Protein AF-A0A968N2P1-F1 (afdb_monomer)

Solvent-accessible surface area (backbone atoms only — not comparable to full-atom values): 11799 Å² total; per-residue (Å²): 129,67,55,77,42,52,31,88,77,40,45,54,65,58,44,30,76,64,61,56,45,38,78,57,84,57,77,70,77,62,39,66,74,77,48,86,60,55,84,77,50,74,67,56,50,54,52,49,49,51,34,46,52,51,51,53,57,40,71,75,55,70,82,76,50,66,72,50,41,46,62,55,43,53,50,51,51,43,54,75,61,44,51,85,38,86,88,38,43,75,42,65,59,47,72,48,74,39,72,40,92,87,68,57,33,38,33,40,35,75,40,62,36,35,39,41,41,104,63,42,39,38,42,41,43,71,59,95,46,100,78,65,53,74,59,45,58,48,24,33,51,50,53,57,58,71,51,46,91,64,63,91,40,56,32,39,33,36,43,41,48,86,57,36,35,34,40,36,40,38,36,48,60,96,82,41,39,32,32,44,68,58,72,80,33,33,49,84,46,96,59,63,23,56,55,62,51,49,20,33,49,26,48,75,67,68,46,90,125

Structure (mmCIF, N/CA/C/O backbone):
data_AF-A0A968N2P1-F1
#
_entry.id   AF-A0A968N2P1-F1
#
loop_
_atom_site.group_PDB
_atom_site.id
_atom_site.type_symbol
_atom_site.label_atom_id
_atom_site.label_alt_id
_atom_site.label_comp_id
_atom_site.label_asym_id
_atom_site.label_entity_id
_atom_site.label_seq_id
_atom_site.pdbx_PDB_ins_code
_atom_site.Cartn_x
_atom_site.Cartn_y
_atom_site.Cartn_z
_atom_site.occupancy
_atom_site.B_iso_or_equiv
_atom_site.auth_seq_id
_atom_site.auth_comp_id
_atom_site.auth_asym_id
_atom_site.auth_atom_id
_atom_site.pdbx_PDB_model_num
ATOM 1 N N . MET A 1 1 ? -3.627 10.901 33.194 1.00 45.88 1 MET A N 1
ATOM 2 C CA . MET A 1 1 ? -3.005 11.109 31.873 1.00 45.88 1 MET A CA 1
ATOM 3 C C . MET A 1 1 ? -3.482 9.964 31.002 1.00 45.88 1 MET A C 1
ATOM 5 O O . MET A 1 1 ? -3.344 8.837 31.473 1.00 45.88 1 MET A O 1
ATOM 9 N N . PRO A 1 2 ? -4.108 10.219 29.845 1.00 56.28 2 PRO A N 1
ATOM 10 C CA . PRO A 1 2 ? -4.394 9.154 28.887 1.00 56.28 2 PRO A CA 1
ATOM 11 C C . PRO A 1 2 ? -3.081 8.443 28.525 1.00 56.28 2 PRO A C 1
ATOM 13 O O . PRO A 1 2 ? -2.037 9.093 28.445 1.00 56.28 2 PRO A O 1
ATOM 16 N N . ALA A 1 3 ? -3.095 7.115 28.409 1.00 66.44 3 ALA A N 1
ATOM 17 C CA . ALA A 1 3 ? -1.899 6.362 28.036 1.00 66.44 3 ALA A CA 1
ATOM 18 C C . ALA A 1 3 ? -1.747 6.382 26.508 1.00 66.44 3 ALA A C 1
ATOM 20 O O . ALA A 1 3 ? -2.692 6.042 25.795 1.00 66.44 3 ALA A O 1
ATOM 21 N N . THR A 1 4 ? -0.572 6.785 26.018 1.00 70.56 4 THR A N 1
ATOM 22 C CA . THR A 1 4 ? -0.260 6.804 24.582 1.00 70.56 4 THR A CA 1
ATOM 23 C C . THR A 1 4 ? 0.397 5.490 24.168 1.00 70.56 4 THR A C 1
ATOM 25 O O . THR A 1 4 ? 1.403 5.083 24.754 1.00 70.56 4 THR A O 1
ATOM 28 N N . LEU A 1 5 ? -0.154 4.833 23.149 1.00 73.44 5 LEU A N 1
ATOM 29 C CA . LEU A 1 5 ? 0.396 3.624 22.537 1.00 73.44 5 LEU A CA 1
ATOM 30 C C . LEU A 1 5 ? 0.980 3.961 21.164 1.00 73.44 5 LEU A C 1
ATOM 32 O O . LEU A 1 5 ? 0.339 4.620 20.354 1.00 73.44 5 LEU A O 1
ATOM 36 N N . ALA A 1 6 ? 2.187 3.482 20.874 1.00 71.75 6 ALA A N 1
ATOM 37 C CA . ALA A 1 6 ? 2.751 3.620 19.535 1.00 71.75 6 ALA A CA 1
ATOM 38 C C . ALA A 1 6 ? 2.050 2.656 18.562 1.00 71.75 6 ALA A C 1
ATOM 40 O O . ALA A 1 6 ? 1.911 1.473 18.871 1.00 71.75 6 ALA A O 1
ATOM 41 N N . ALA A 1 7 ? 1.693 3.115 17.361 1.00 68.31 7 ALA A N 1
ATOM 42 C CA . ALA A 1 7 ? 1.089 2.294 16.308 1.00 68.31 7 ALA A CA 1
ATOM 43 C C . ALA A 1 7 ? 1.976 1.107 15.892 1.00 68.31 7 ALA A C 1
ATOM 45 O O . ALA A 1 7 ? 1.474 0.094 15.424 1.00 68.31 7 ALA A O 1
ATOM 46 N N . SER A 1 8 ? 3.295 1.206 16.095 1.00 67.69 8 SER A N 1
ATOM 47 C CA . SER A 1 8 ? 4.239 0.100 15.887 1.00 67.69 8 SER A CA 1
ATOM 48 C C . SER A 1 8 ? 4.094 -1.042 16.898 1.00 67.69 8 SER A C 1
ATOM 50 O O . SER A 1 8 ? 4.645 -2.112 16.677 1.00 67.69 8 SER A O 1
ATOM 52 N N . ASN A 1 9 ? 3.399 -0.810 18.015 1.00 75.81 9 ASN A N 1
ATOM 53 C CA . ASN A 1 9 ? 3.194 -1.784 19.088 1.00 75.81 9 ASN A CA 1
ATOM 54 C C . ASN A 1 9 ? 1.756 -2.325 19.107 1.00 75.81 9 ASN A C 1
ATOM 56 O O . ASN A 1 9 ? 1.392 -3.057 20.025 1.00 75.81 9 ASN A O 1
ATOM 60 N N . ILE A 1 10 ? 0.943 -1.943 18.120 1.00 80.31 10 ILE A N 1
ATOM 61 C CA . ILE A 1 10 ? -0.431 -2.406 17.957 1.00 80.31 10 ILE A CA 1
ATOM 62 C C . ILE A 1 10 ? -0.440 -3.683 17.150 1.00 80.31 10 ILE A C 1
ATOM 64 O O . ILE A 1 10 ? 0.208 -3.784 16.108 1.00 80.31 10 ILE A O 1
ATOM 68 N N . ASN A 1 11 ? -1.237 -4.641 17.603 1.00 87.25 11 ASN A N 1
ATOM 69 C CA . ASN A 1 11 ? -1.541 -5.828 16.828 1.00 87.25 11 ASN A CA 1
ATOM 70 C C . ASN A 1 11 ? -2.978 -5.771 16.282 1.00 87.25 11 ASN A C 1
ATOM 72 O O . ASN A 1 11 ? -3.801 -4.928 16.639 1.00 87.25 11 ASN A O 1
ATOM 76 N N . LEU A 1 12 ? -3.302 -6.713 15.400 1.00 88.81 12 LEU A N 1
ATOM 77 C CA . LEU A 1 12 ? -4.621 -6.774 14.779 1.00 88.81 12 LEU A CA 1
ATOM 78 C C . LEU A 1 12 ? -5.752 -7.025 15.795 1.00 88.81 12 LEU A C 1
ATOM 80 O O . LEU A 1 12 ? -6.868 -6.556 15.580 1.00 88.81 12 LEU A O 1
ATOM 84 N N . ARG A 1 13 ? -5.483 -7.750 16.892 1.00 90.06 13 ARG A N 1
ATOM 85 C CA . ARG A 1 13 ? -6.472 -8.001 17.950 1.00 90.06 13 ARG A CA 1
ATOM 86 C C . ARG A 1 13 ? -6.861 -6.697 18.646 1.00 90.06 13 ARG A C 1
ATOM 88 O O . ARG A 1 13 ? -8.052 -6.480 18.833 1.00 90.06 13 ARG A O 1
ATOM 95 N N . ASP A 1 14 ? -5.903 -5.814 18.925 1.00 89.50 14 ASP A N 1
ATOM 96 C CA . ASP A 1 14 ? -6.182 -4.497 19.508 1.00 89.50 14 ASP A CA 1
ATOM 97 C C . ASP A 1 14 ? -7.133 -3.684 18.617 1.00 89.50 14 ASP A C 1
ATOM 99 O O . ASP A 1 14 ? -8.069 -3.063 19.113 1.00 89.50 14 ASP A O 1
ATOM 103 N N . LEU A 1 15 ? -6.940 -3.722 17.293 1.00 90.94 15 LEU A N 1
ATOM 104 C CA . LEU A 1 15 ? -7.809 -3.010 16.351 1.00 90.94 15 LEU A CA 1
ATOM 105 C C . LEU A 1 15 ? -9.227 -3.586 16.283 1.00 90.94 15 LEU A C 1
ATOM 107 O O . LEU A 1 15 ? -10.196 -2.836 16.157 1.00 90.94 15 LEU A O 1
ATOM 111 N N . ILE A 1 16 ? -9.356 -4.912 16.365 1.00 92.38 16 ILE A N 1
ATOM 112 C CA . ILE A 1 16 ? -10.656 -5.592 16.412 1.00 92.38 16 ILE A CA 1
ATOM 113 C C . ILE A 1 16 ? -11.405 -5.188 17.682 1.00 92.38 16 ILE A C 1
ATOM 115 O O . ILE A 1 16 ? -12.551 -4.753 17.600 1.00 92.38 16 ILE A O 1
ATOM 119 N N . ASP A 1 17 ? -10.750 -5.304 18.835 1.00 90.31 17 ASP A N 1
ATOM 120 C CA . ASP A 1 17 ? -11.400 -5.124 20.131 1.00 90.31 17 ASP A CA 1
ATOM 121 C C . ASP A 1 17 ? -11.745 -3.647 20.399 1.00 90.31 17 ASP A C 1
ATOM 123 O O . ASP A 1 17 ? -12.797 -3.362 20.965 1.00 90.31 17 ASP A O 1
ATOM 127 N N . ARG A 1 18 ? -10.900 -2.701 19.955 1.00 88.50 18 ARG A N 1
ATOM 128 C CA . ARG A 1 18 ? -11.056 -1.260 20.247 1.00 88.50 18 ARG A CA 1
ATOM 129 C C . ARG A 1 18 ? -11.841 -0.479 19.196 1.00 88.50 18 ARG A C 1
ATOM 131 O O . ARG A 1 18 ? -12.453 0.528 19.532 1.00 88.50 18 ARG A O 1
ATOM 138 N N . PHE A 1 19 ? -11.795 -0.901 17.931 1.00 89.06 19 PHE A N 1
ATOM 139 C CA . PHE A 1 19 ? -12.406 -0.165 16.812 1.00 89.06 19 PHE A CA 1
ATOM 140 C C . PHE A 1 19 ? -13.464 -0.976 16.061 1.00 89.06 19 PHE A C 1
ATOM 142 O O . PHE A 1 19 ? -13.984 -0.512 15.045 1.00 89.06 19 PHE A O 1
ATOM 149 N N . GLY A 1 20 ? -13.774 -2.192 16.524 1.00 92.56 20 GLY A N 1
ATOM 150 C CA . GLY A 1 20 ? -14.735 -3.071 15.862 1.00 92.56 20 GLY A CA 1
ATOM 151 C C . GLY A 1 20 ? -14.299 -3.464 14.451 1.00 92.56 20 GLY A C 1
ATOM 152 O O . GLY A 1 20 ? -15.147 -3.693 13.593 1.00 92.56 20 GLY A O 1
ATOM 153 N N . LEU A 1 21 ? -12.989 -3.493 14.184 1.00 95.88 21 LEU A N 1
ATOM 154 C CA . LEU A 1 21 ? -12.443 -3.810 12.869 1.00 95.88 21 LEU A CA 1
ATOM 155 C C . LEU A 1 21 ? -12.846 -5.228 12.438 1.00 95.88 21 LEU A C 1
ATOM 157 O O . LEU A 1 21 ? -12.578 -6.206 13.135 1.00 95.88 21 LEU A O 1
ATOM 161 N N . VAL A 1 22 ? -13.417 -5.357 11.241 1.00 96.81 22 VAL A N 1
ATOM 162 C CA . VAL A 1 22 ? -13.861 -6.642 10.689 1.00 96.81 22 VAL A CA 1
ATOM 163 C C . VAL A 1 22 ? -13.046 -7.009 9.454 1.00 96.81 22 VAL A C 1
ATOM 165 O O . VAL A 1 22 ? -12.914 -6.232 8.511 1.00 96.81 22 VAL A O 1
ATOM 168 N N . ARG A 1 23 ? -12.525 -8.238 9.402 1.00 96.38 23 ARG A N 1
ATOM 169 C CA . ARG A 1 23 ? -11.956 -8.777 8.160 1.00 96.38 23 ARG A CA 1
ATOM 170 C C . ARG A 1 23 ? -13.081 -9.231 7.235 1.00 96.38 23 ARG A C 1
ATOM 172 O O . ARG A 1 23 ? -13.796 -10.179 7.561 1.00 96.38 23 ARG A O 1
ATOM 179 N N . SER A 1 24 ? -13.185 -8.619 6.063 1.00 96.50 24 SER A N 1
ATOM 180 C CA . SER A 1 24 ? -14.082 -9.089 5.012 1.00 96.50 24 SER A CA 1
ATOM 181 C C . SER A 1 24 ? -13.584 -10.411 4.419 1.00 96.50 24 SER A C 1
ATOM 183 O O . SER A 1 24 ? -12.385 -10.609 4.203 1.00 96.50 24 SER A O 1
ATOM 185 N N . ARG A 1 25 ? -14.527 -11.322 4.164 1.00 92.00 25 ARG A N 1
ATOM 186 C CA . ARG A 1 25 ? -14.325 -12.574 3.414 1.00 92.00 25 ARG A CA 1
ATOM 187 C C . ARG A 1 25 ? -15.103 -12.595 2.094 1.00 92.00 25 ARG A C 1
ATOM 189 O O . ARG A 1 25 ? -15.131 -13.629 1.442 1.00 92.00 25 ARG A O 1
ATOM 196 N N . ASP A 1 26 ? -15.776 -11.499 1.739 1.00 94.19 26 ASP A N 1
ATOM 197 C CA . ASP A 1 26 ? -16.407 -11.367 0.424 1.00 94.19 26 ASP A CA 1
ATOM 198 C C . ASP A 1 26 ? -15.320 -10.994 -0.586 1.00 94.19 26 ASP A C 1
ATOM 200 O O . ASP A 1 26 ? -14.746 -9.906 -0.505 1.00 94.19 26 ASP A O 1
ATOM 204 N N . ASP A 1 27 ? -15.053 -11.877 -1.546 1.00 88.50 27 ASP A N 1
ATOM 205 C CA . ASP A 1 27 ? -14.046 -11.663 -2.592 1.00 88.50 27 ASP A CA 1
ATOM 206 C C . ASP A 1 27 ? -14.349 -10.433 -3.462 1.00 88.50 27 ASP A C 1
ATOM 208 O O . ASP A 1 27 ? -13.452 -9.870 -4.090 1.00 88.50 27 ASP A O 1
ATOM 212 N N . ARG A 1 28 ? -15.603 -9.961 -3.459 1.00 92.88 28 ARG A N 1
ATOM 213 C CA . ARG A 1 28 ? -16.035 -8.751 -4.172 1.00 92.88 28 ARG A CA 1
ATOM 214 C C . ARG A 1 28 ? -15.811 -7.474 -3.372 1.00 92.88 28 ARG A C 1
ATOM 216 O O . ARG A 1 28 ? -15.921 -6.388 -3.936 1.00 92.88 28 ARG A O 1
ATOM 223 N N . PHE A 1 29 ? -15.497 -7.567 -2.078 1.00 95.62 29 PHE A N 1
ATOM 224 C CA . PHE A 1 29 ? -15.271 -6.387 -1.239 1.00 95.62 29 PHE A CA 1
ATOM 225 C C . PHE A 1 29 ? -14.113 -5.538 -1.767 1.00 95.62 29 PHE A C 1
ATOM 227 O O . PHE A 1 29 ? -14.185 -4.311 -1.729 1.00 95.62 29 PHE A O 1
ATOM 234 N N . PHE A 1 30 ? -13.071 -6.186 -2.289 1.00 95.38 30 PHE A N 1
ATOM 235 C CA . PHE A 1 30 ? -11.900 -5.534 -2.864 1.00 95.38 30 PHE A CA 1
ATOM 236 C C . PHE A 1 30 ? -11.715 -5.955 -4.328 1.00 95.38 30 PHE A C 1
ATOM 238 O O . PHE A 1 30 ? -10.691 -6.506 -4.708 1.00 95.38 30 PHE A O 1
ATOM 245 N N . PHE A 1 31 ? -12.739 -5.735 -5.151 1.00 94.31 31 PHE A N 1
ATOM 246 C CA . PHE A 1 31 ? -12.729 -6.112 -6.568 1.00 94.31 31 PHE A CA 1
ATOM 247 C C . PHE A 1 31 ? -11.795 -5.236 -7.428 1.00 94.31 31 PHE A C 1
ATOM 249 O O . PHE A 1 31 ? -11.422 -5.632 -8.535 1.00 94.31 31 PHE A O 1
ATOM 256 N N . GLU A 1 32 ? -11.410 -4.050 -6.936 1.00 94.12 32 GLU A N 1
ATOM 257 C CA . GLU A 1 32 ? -10.645 -3.051 -7.689 1.00 94.12 32 GLU A CA 1
ATOM 258 C C . GLU A 1 32 ? -9.257 -3.537 -8.115 1.00 94.12 32 GLU A C 1
ATOM 260 O O . GLU A 1 32 ? -8.755 -3.093 -9.144 1.00 94.12 32 GLU A O 1
ATOM 265 N N . TRP A 1 33 ? -8.636 -4.449 -7.359 1.00 94.44 33 TRP A N 1
ATOM 266 C CA . TRP A 1 33 ? -7.340 -5.021 -7.739 1.00 94.44 33 TRP A CA 1
ATOM 267 C C . TRP A 1 33 ? -7.457 -6.211 -8.701 1.00 94.44 33 TRP A C 1
ATOM 269 O O . TRP A 1 33 ? -6.449 -6.639 -9.252 1.00 94.44 33 TRP A O 1
ATOM 279 N N . GLN A 1 34 ? -8.665 -6.747 -8.908 1.00 92.81 34 GLN A N 1
ATOM 280 C CA . GLN A 1 34 ? -8.895 -7.966 -9.692 1.00 92.81 34 GLN A CA 1
ATOM 281 C C . GLN A 1 34 ? -9.359 -7.683 -11.125 1.00 92.81 34 GLN A C 1
ATOM 283 O O . GLN A 1 34 ? -9.200 -8.527 -12.004 1.00 92.81 34 GLN A O 1
ATOM 288 N N . THR A 1 35 ? -9.980 -6.526 -11.369 1.00 90.62 35 THR A N 1
ATOM 289 C CA . THR A 1 35 ? -10.729 -6.252 -12.607 1.00 90.62 35 THR A CA 1
ATOM 290 C C . THR A 1 35 ? -10.385 -4.893 -13.205 1.00 90.62 35 THR A C 1
ATOM 292 O O . THR A 1 35 ? -9.991 -3.970 -12.493 1.00 90.62 35 THR A O 1
ATOM 295 N N . ASP A 1 36 ? -10.531 -4.777 -14.531 1.00 90.75 36 ASP A N 1
ATOM 296 C CA . ASP A 1 36 ? -10.293 -3.551 -15.310 1.00 90.75 36 ASP A CA 1
ATOM 297 C C . ASP A 1 36 ? -8.944 -2.873 -15.021 1.00 90.75 36 ASP A C 1
ATOM 299 O O . ASP A 1 36 ? -8.828 -1.643 -14.972 1.00 90.75 36 ASP A O 1
ATOM 303 N N . LEU A 1 37 ? -7.912 -3.688 -14.804 1.00 94.56 37 LEU A N 1
ATOM 304 C CA . LEU A 1 37 ? -6.563 -3.198 -14.587 1.00 94.56 37 LEU A CA 1
ATOM 305 C C . LEU A 1 37 ? -6.031 -2.558 -15.882 1.00 94.56 37 LEU A C 1
ATOM 307 O O . LEU A 1 37 ? -6.035 -3.211 -16.931 1.00 94.56 37 LEU A O 1
ATOM 311 N N . PRO A 1 38 ? -5.562 -1.297 -15.842 1.00 93.88 38 PRO A N 1
ATOM 312 C CA . PRO A 1 38 ? -5.070 -0.611 -17.028 1.00 93.88 38 PRO A CA 1
ATOM 313 C C . PRO A 1 38 ? -3.851 -1.334 -17.600 1.00 93.88 38 PRO A C 1
ATOM 315 O O . PRO A 1 38 ? -3.019 -1.865 -16.864 1.00 93.88 38 PRO A O 1
ATOM 318 N N . LEU A 1 39 ? -3.719 -1.339 -18.925 1.00 94.56 39 LEU A N 1
ATOM 319 C CA . LEU A 1 39 ? -2.533 -1.893 -19.571 1.00 94.56 39 LEU A CA 1
ATOM 320 C C . LEU A 1 39 ? -1.309 -1.022 -19.276 1.00 94.56 39 LEU A C 1
ATOM 322 O O . LEU A 1 39 ? -1.389 0.208 -19.223 1.00 94.56 39 LEU A O 1
ATOM 326 N N . LEU A 1 40 ? -0.163 -1.678 -19.112 1.00 95.94 40 LEU A N 1
ATOM 327 C CA . LEU A 1 40 ? 1.119 -0.996 -19.006 1.00 95.94 40 LEU A CA 1
ATOM 328 C C . LEU A 1 40 ? 1.677 -0.718 -20.397 1.00 95.94 40 LEU A C 1
ATOM 330 O O . LEU A 1 40 ? 1.727 -1.606 -21.251 1.00 95.94 40 LEU A O 1
ATOM 334 N N . THR A 1 41 ? 2.152 0.501 -20.604 1.00 96.62 41 THR A N 1
ATOM 335 C CA . THR A 1 41 ? 2.912 0.876 -21.795 1.00 96.62 41 THR A CA 1
ATOM 336 C C . THR A 1 41 ? 4.251 0.136 -21.837 1.00 96.62 41 THR A C 1
ATOM 338 O O . THR A 1 41 ? 4.782 -0.289 -20.810 1.00 96.62 41 THR A O 1
ATOM 341 N N . ALA A 1 42 ? 4.848 0.028 -23.027 1.00 97.31 42 ALA A N 1
ATOM 342 C CA . ALA A 1 42 ? 6.178 -0.567 -23.178 1.00 97.31 42 ALA A CA 1
ATOM 343 C C . ALA A 1 42 ? 7.248 0.172 -22.349 1.00 97.31 42 ALA A C 1
ATOM 345 O O . ALA A 1 42 ? 8.146 -0.460 -21.801 1.00 97.31 42 ALA A O 1
ATOM 346 N N . SER A 1 43 ? 7.122 1.499 -22.215 1.00 96.81 43 SER A N 1
ATOM 347 C CA . SER A 1 43 ? 8.023 2.306 -21.384 1.00 96.81 43 SER A CA 1
ATOM 348 C C . SER A 1 43 ? 7.881 1.966 -19.902 1.00 96.81 43 SER A C 1
ATOM 350 O O . SER A 1 43 ? 8.889 1.758 -19.233 1.00 96.81 43 SER A O 1
ATOM 352 N N . GLU A 1 44 ? 6.650 1.876 -19.388 1.00 96.62 44 GLU A N 1
ATOM 353 C CA . GLU A 1 44 ? 6.407 1.495 -17.990 1.00 96.62 44 GLU A CA 1
ATOM 354 C C . GLU A 1 44 ? 6.968 0.097 -17.708 1.00 96.62 44 GLU A C 1
ATOM 356 O O . GLU A 1 44 ? 7.712 -0.074 -16.747 1.00 96.62 44 GLU A O 1
ATOM 361 N N . GLN A 1 45 ? 6.696 -0.882 -18.578 1.00 97.81 45 GLN A N 1
ATOM 362 C CA . GLN A 1 45 ? 7.229 -2.244 -18.443 1.00 97.81 45 GLN A CA 1
ATOM 363 C C . GLN A 1 45 ? 8.763 -2.251 -18.400 1.00 97.81 45 GLN A C 1
ATOM 365 O O . GLN A 1 45 ? 9.348 -2.808 -17.474 1.00 97.81 45 GLN A O 1
ATOM 370 N N . GLN A 1 46 ? 9.419 -1.538 -19.322 1.00 97.81 46 GLN A N 1
ATOM 371 C CA . GLN A 1 46 ? 10.879 -1.429 -19.354 1.00 97.81 46 GLN A CA 1
ATOM 372 C C . GLN A 1 46 ? 11.451 -0.799 -18.073 1.00 97.81 46 GLN A C 1
ATOM 374 O O . GLN A 1 46 ? 12.500 -1.222 -17.579 1.00 97.81 46 GLN A O 1
ATOM 379 N N . GLN A 1 47 ? 10.786 0.220 -17.522 1.00 97.50 47 GLN A N 1
ATOM 380 C CA . GLN A 1 47 ? 11.206 0.847 -16.269 1.00 97.50 47 GLN A CA 1
ATOM 381 C C . GLN A 1 47 ? 11.036 -0.105 -15.077 1.00 97.50 47 GLN A C 1
ATOM 383 O O . GLN A 1 47 ? 11.939 -0.199 -14.245 1.00 97.50 47 GLN A O 1
ATOM 388 N N . LEU A 1 48 ? 9.925 -0.845 -15.014 1.00 96.94 48 LEU A N 1
ATOM 389 C CA . LEU A 1 48 ? 9.676 -1.845 -13.973 1.00 96.94 48 LEU A CA 1
ATOM 390 C C . LEU A 1 48 ? 10.652 -3.026 -14.046 1.00 96.94 48 LEU A C 1
ATOM 392 O O . LEU A 1 48 ? 11.086 -3.528 -13.009 1.00 96.94 48 LEU A O 1
ATOM 396 N N . ASP A 1 49 ? 11.038 -3.456 -15.245 1.00 97.25 49 ASP A N 1
ATOM 397 C CA . ASP A 1 49 ? 12.062 -4.490 -15.421 1.00 97.25 49 ASP A CA 1
ATOM 398 C C . ASP A 1 49 ? 13.418 -4.005 -14.924 1.00 97.25 49 ASP A C 1
ATOM 400 O O . ASP A 1 49 ? 14.109 -4.719 -14.204 1.00 97.25 49 ASP A O 1
ATOM 404 N N . ARG A 1 50 ? 13.769 -2.746 -15.198 1.00 96.06 50 ARG A N 1
ATOM 405 C CA . ARG A 1 50 ? 15.002 -2.155 -14.672 1.00 96.06 50 ARG A CA 1
ATOM 406 C C . ARG A 1 50 ? 15.014 -2.075 -13.143 1.00 96.06 50 ARG A C 1
ATOM 408 O O . ARG A 1 50 ? 16.068 -2.285 -12.547 1.00 96.06 50 ARG A O 1
ATOM 415 N N . ILE A 1 51 ? 13.873 -1.790 -12.508 1.00 94.31 51 ILE A N 1
ATOM 416 C CA . ILE A 1 51 ? 13.749 -1.838 -11.041 1.00 94.31 51 ILE A CA 1
ATOM 417 C C . ILE A 1 51 ? 13.993 -3.265 -10.536 1.00 94.31 51 ILE A C 1
ATOM 419 O O . ILE A 1 51 ? 14.738 -3.453 -9.575 1.00 94.31 51 ILE A O 1
ATOM 423 N N . ARG A 1 52 ? 13.414 -4.273 -11.198 1.00 93.56 52 ARG A N 1
ATOM 424 C CA . ARG A 1 52 ? 13.600 -5.688 -10.845 1.00 93.56 52 ARG A CA 1
ATOM 425 C C . ARG A 1 52 ? 15.055 -6.141 -10.978 1.00 93.56 52 ARG A C 1
ATOM 427 O O . ARG A 1 52 ? 15.573 -6.754 -10.050 1.00 93.56 52 ARG A O 1
ATOM 434 N N . GLU A 1 53 ? 15.730 -5.791 -12.067 1.00 93.38 53 GLU A N 1
ATOM 435 C CA . GLU A 1 53 ? 17.162 -6.077 -12.236 1.00 93.38 53 GLU A CA 1
ATOM 436 C C . GLU A 1 53 ? 18.011 -5.363 -11.176 1.00 93.38 53 GLU A C 1
ATOM 438 O O . GLU A 1 53 ? 18.922 -5.952 -10.594 1.00 93.38 53 GLU A O 1
ATOM 443 N N . GLY A 1 54 ? 17.672 -4.110 -10.854 1.00 89.81 54 GLY A N 1
ATOM 444 C CA . GLY A 1 54 ? 18.296 -3.375 -9.755 1.00 89.81 54 GLY A CA 1
ATOM 445 C C . GLY A 1 54 ? 18.130 -4.092 -8.414 1.00 89.81 54 GLY A C 1
ATOM 446 O O . GLY A 1 54 ? 19.100 -4.235 -7.673 1.00 89.81 54 GLY A O 1
ATOM 447 N N . TYR A 1 55 ? 16.931 -4.602 -8.127 1.00 87.75 55 TYR A N 1
ATOM 448 C CA . TYR A 1 55 ? 16.673 -5.415 -6.942 1.00 87.75 55 TYR A CA 1
ATOM 449 C C . TYR A 1 55 ? 17.542 -6.682 -6.904 1.00 87.75 55 TYR A C 1
ATOM 451 O O . TYR A 1 55 ? 18.158 -6.947 -5.869 1.00 87.75 55 TYR A O 1
ATOM 459 N N . PHE A 1 56 ? 17.641 -7.433 -8.009 1.00 88.56 56 PHE A N 1
ATOM 460 C CA . PHE A 1 56 ? 18.477 -8.638 -8.070 1.00 88.56 56 PHE A CA 1
ATOM 461 C C . PHE A 1 56 ? 19.956 -8.328 -7.820 1.00 88.56 56 PHE A C 1
ATOM 463 O O . PHE A 1 56 ? 20.580 -8.947 -6.960 1.00 88.56 56 PHE A O 1
ATOM 470 N N . ASN A 1 57 ? 20.483 -7.284 -8.460 1.00 88.56 57 ASN A N 1
ATOM 471 C CA . ASN A 1 57 ? 21.855 -6.842 -8.231 1.00 88.56 57 ASN A CA 1
ATOM 472 C C . ASN A 1 57 ? 22.118 -6.475 -6.757 1.00 88.56 57 ASN A C 1
ATOM 474 O O . ASN A 1 57 ? 23.203 -6.728 -6.234 1.00 88.56 57 ASN A O 1
ATOM 478 N N . LEU A 1 58 ? 21.142 -5.874 -6.074 1.00 82.06 58 LEU A N 1
ATOM 479 C CA . LEU A 1 58 ? 21.292 -5.486 -4.673 1.00 82.06 58 LEU A CA 1
ATOM 480 C C . LEU A 1 58 ? 21.241 -6.683 -3.712 1.00 82.06 58 LEU A C 1
ATOM 482 O O . LEU A 1 58 ? 22.006 -6.703 -2.749 1.00 82.06 58 LEU A O 1
ATOM 486 N N . ILE A 1 59 ? 20.383 -7.687 -3.950 1.00 81.06 59 ILE A N 1
ATOM 487 C CA . ILE A 1 59 ? 20.351 -8.888 -3.087 1.00 81.06 59 ILE A CA 1
ATOM 488 C C . ILE A 1 59 ? 21.599 -9.757 -3.256 1.00 81.06 59 ILE A C 1
ATOM 490 O O . ILE A 1 59 ? 21.997 -10.431 -2.308 1.00 81.06 59 ILE A O 1
ATOM 494 N N . GLU A 1 60 ? 22.222 -9.734 -4.434 1.00 82.69 60 GLU A N 1
ATOM 495 C CA . GLU A 1 60 ? 23.448 -10.483 -4.725 1.00 82.69 60 GLU A CA 1
ATOM 496 C C . GLU A 1 60 ? 24.699 -9.838 -4.102 1.00 82.69 60 GLU A C 1
ATOM 498 O O . GLU A 1 60 ? 25.710 -10.515 -3.921 1.00 82.69 60 GLU A O 1
ATOM 503 N N . ASN A 1 61 ? 24.625 -8.557 -3.710 1.00 77.56 61 ASN A N 1
ATOM 504 C CA . ASN A 1 61 ? 25.735 -7.781 -3.147 1.00 77.56 61 ASN A CA 1
ATOM 505 C C . ASN A 1 61 ? 25.373 -7.160 -1.772 1.00 77.56 61 ASN A C 1
ATOM 507 O O . ASN A 1 61 ? 25.181 -5.946 -1.671 1.00 77.56 61 ASN A O 1
ATOM 511 N N . PRO A 1 62 ? 25.259 -7.965 -0.696 1.00 67.00 62 PRO A N 1
ATOM 512 C CA . PRO A 1 62 ? 24.849 -7.500 0.633 1.00 67.00 62 PRO A CA 1
ATOM 513 C C . PRO A 1 62 ? 25.873 -6.559 1.307 1.00 67.00 62 PRO A C 1
ATOM 515 O O . PRO A 1 62 ? 27.072 -6.665 1.037 1.00 67.00 62 PRO A O 1
ATOM 518 N N . PRO A 1 63 ? 25.438 -5.688 2.250 1.00 59.84 63 PRO A N 1
ATOM 519 C CA . PRO A 1 63 ? 24.136 -5.696 2.925 1.00 59.84 63 PRO A CA 1
ATOM 520 C C . PRO A 1 63 ? 23.083 -4.780 2.278 1.00 59.84 63 PRO A C 1
ATOM 522 O O . PRO A 1 63 ? 23.286 -3.580 2.109 1.00 59.84 63 PRO A O 1
ATOM 525 N N . LEU A 1 64 ? 21.904 -5.344 2.006 1.00 62.75 64 LEU A N 1
ATOM 526 C CA . LEU A 1 64 ? 20.702 -4.576 1.694 1.00 62.75 64 LEU A CA 1
ATOM 527 C C . LEU A 1 64 ? 20.182 -3.899 2.959 1.00 62.75 64 LEU A C 1
ATOM 529 O O . LEU A 1 64 ? 19.615 -4.549 3.837 1.00 62.75 64 LEU A O 1
ATOM 533 N N . LEU A 1 65 ? 20.378 -2.588 3.044 1.00 64.69 65 LEU A N 1
ATOM 534 C CA . LEU A 1 65 ? 19.697 -1.765 4.033 1.00 64.69 65 LEU A CA 1
ATOM 535 C C . LEU A 1 65 ? 18.261 -1.513 3.567 1.00 64.69 65 LEU A C 1
ATOM 537 O O . LEU A 1 65 ? 18.015 -1.327 2.379 1.00 64.69 65 LEU A O 1
ATOM 541 N N . GLU A 1 66 ? 17.326 -1.460 4.507 1.00 64.62 66 GLU A N 1
ATOM 542 C CA . GLU A 1 66 ? 15.932 -1.062 4.273 1.00 64.62 66 GLU A CA 1
ATOM 543 C C . GLU A 1 66 ? 15.842 0.232 3.452 1.00 64.62 66 GLU A C 1
ATOM 545 O O . GLU A 1 66 ? 15.223 0.265 2.398 1.00 64.62 66 GLU A O 1
ATOM 550 N N . SER A 1 67 ? 16.614 1.257 3.825 1.00 67.25 67 SER A N 1
ATOM 551 C CA . SER A 1 67 ? 16.677 2.527 3.091 1.00 67.25 67 SER A CA 1
ATOM 552 C C . SER A 1 67 ? 16.985 2.375 1.594 1.00 67.25 67 SER A C 1
ATOM 554 O O . SER A 1 67 ? 16.589 3.222 0.792 1.00 67.25 67 SER A O 1
ATOM 556 N N . VAL A 1 68 ? 17.661 1.296 1.190 1.00 73.94 68 VAL A N 1
ATOM 557 C CA . VAL A 1 68 ? 17.943 0.988 -0.214 1.00 73.94 68 VAL A CA 1
ATOM 558 C C . VAL A 1 68 ? 16.712 0.416 -0.919 1.00 73.94 68 VAL A C 1
ATOM 560 O O . VAL A 1 68 ? 16.489 0.763 -2.074 1.00 73.94 68 VAL A O 1
ATOM 563 N N . VAL A 1 69 ? 15.876 -0.386 -0.256 1.00 72.38 69 VAL A N 1
ATOM 564 C CA . VAL A 1 69 ? 14.595 -0.873 -0.807 1.00 72.38 69 VAL A CA 1
ATOM 565 C C . VAL A 1 69 ? 13.674 0.310 -1.108 1.00 72.38 69 VAL A C 1
ATOM 567 O O . VAL A 1 69 ? 13.181 0.440 -2.235 1.00 72.38 69 VAL A O 1
ATOM 570 N N . LYS A 1 70 ? 13.528 1.240 -0.158 1.00 78.00 70 LYS A N 1
ATOM 571 C CA . LYS A 1 70 ? 12.805 2.503 -0.361 1.00 78.00 70 LYS A CA 1
ATOM 572 C C . LYS A 1 70 ? 13.262 3.272 -1.594 1.00 78.00 70 LYS A C 1
ATOM 574 O O . LYS A 1 70 ? 12.440 3.715 -2.400 1.00 78.00 70 LYS A O 1
ATOM 579 N N . LEU A 1 71 ? 14.574 3.468 -1.724 1.00 81.69 71 LEU A N 1
ATOM 580 C CA . LEU A 1 71 ? 15.168 4.301 -2.770 1.00 81.69 71 LEU A CA 1
ATOM 581 C C . LEU A 1 71 ? 15.206 3.609 -4.132 1.00 81.69 71 LEU A C 1
ATOM 583 O O . LEU A 1 71 ? 15.028 4.271 -5.149 1.00 81.69 71 LEU A O 1
ATOM 587 N N . ALA A 1 72 ? 15.446 2.300 -4.166 1.00 84.19 72 ALA A N 1
ATOM 588 C CA . ALA A 1 72 ? 15.643 1.557 -5.406 1.00 84.19 72 ALA A CA 1
ATOM 589 C C . ALA A 1 72 ? 14.348 0.962 -5.968 1.00 84.19 72 ALA A C 1
ATOM 591 O O . ALA A 1 72 ? 14.302 0.655 -7.157 1.00 84.19 72 ALA A O 1
ATOM 592 N N . ILE A 1 73 ? 13.309 0.798 -5.142 1.00 86.12 73 ILE A N 1
ATOM 593 C CA . ILE A 1 73 ? 12.090 0.078 -5.526 1.00 86.12 73 ILE A CA 1
ATOM 594 C C . ILE A 1 73 ? 10.849 0.935 -5.319 1.00 86.12 73 ILE A C 1
ATOM 596 O O . ILE A 1 73 ? 10.180 1.283 -6.291 1.00 86.12 73 ILE A O 1
ATOM 600 N N . VAL A 1 74 ? 10.549 1.303 -4.070 1.00 85.25 74 VAL A N 1
ATOM 601 C CA . VAL A 1 74 ? 9.290 1.983 -3.732 1.00 85.25 74 VAL A CA 1
ATOM 602 C C . VAL A 1 74 ? 9.231 3.370 -4.371 1.00 85.25 74 VAL A C 1
ATOM 604 O O . VAL A 1 74 ? 8.275 3.676 -5.076 1.00 85.25 74 VAL A O 1
ATOM 607 N N . SER A 1 75 ? 10.261 4.200 -4.189 1.00 85.88 75 SER A N 1
ATOM 608 C CA . SER A 1 75 ? 10.270 5.565 -4.739 1.00 85.88 75 SER A CA 1
ATOM 609 C C . SER A 1 75 ? 10.219 5.574 -6.277 1.00 85.88 75 SER A C 1
ATOM 611 O O . SER A 1 75 ? 9.399 6.308 -6.831 1.00 85.88 75 SER A O 1
ATOM 613 N N . PRO A 1 76 ? 11.000 4.741 -7.000 1.00 91.00 76 PRO A N 1
ATOM 614 C CA . PRO A 1 76 ? 10.879 4.624 -8.452 1.00 91.00 76 PRO A CA 1
ATOM 615 C C . PRO A 1 76 ? 9.511 4.121 -8.916 1.00 91.00 76 PRO A C 1
ATOM 617 O O . PRO A 1 76 ? 8.970 4.663 -9.876 1.00 91.00 76 PRO A O 1
ATOM 620 N N . LEU A 1 77 ? 8.919 3.138 -8.2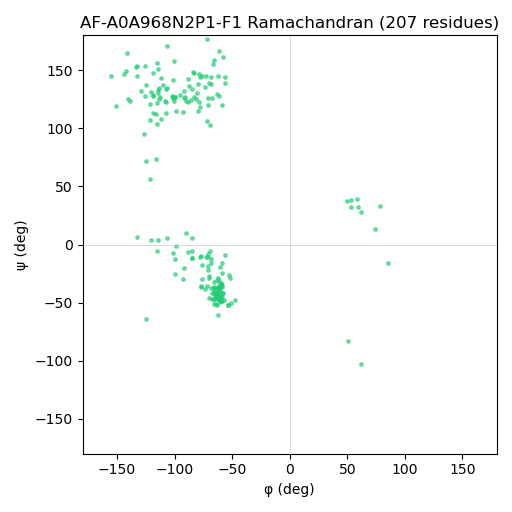29 1.00 90.31 77 LEU A N 1
ATOM 621 C CA . LEU A 1 77 ? 7.566 2.660 -8.525 1.00 90.31 77 LEU A CA 1
ATOM 622 C C . LEU A 1 77 ? 6.540 3.795 -8.412 1.00 90.31 77 LEU A C 1
ATOM 624 O O . LEU A 1 77 ? 5.751 4.005 -9.332 1.00 90.31 77 LEU A O 1
ATOM 628 N N . LEU A 1 78 ? 6.582 4.557 -7.316 1.00 86.88 78 LEU A N 1
ATOM 629 C CA . LEU A 1 78 ? 5.721 5.722 -7.110 1.00 86.88 78 LEU A CA 1
ATOM 630 C C . LEU A 1 78 ? 5.954 6.795 -8.189 1.00 86.88 78 LEU A C 1
ATOM 632 O O . LEU A 1 78 ? 5.006 7.409 -8.680 1.00 86.88 78 LEU A O 1
ATOM 636 N N . PHE A 1 79 ? 7.204 6.990 -8.613 1.00 89.69 79 PHE A N 1
ATOM 637 C CA . PHE A 1 79 ? 7.536 7.926 -9.684 1.00 89.69 79 PHE A CA 1
ATOM 638 C C . PHE A 1 79 ? 6.905 7.516 -11.016 1.00 89.69 79 PHE A C 1
ATOM 640 O O . PHE A 1 79 ? 6.269 8.340 -11.669 1.00 89.69 79 PHE A O 1
ATOM 647 N N . ILE A 1 80 ? 7.018 6.238 -11.386 1.00 92.50 80 ILE A N 1
ATOM 648 C CA . ILE A 1 80 ? 6.393 5.687 -12.598 1.00 92.50 80 ILE A CA 1
ATOM 649 C C . ILE A 1 80 ? 4.866 5.787 -12.510 1.00 92.50 80 ILE A C 1
ATOM 651 O O . ILE A 1 80 ? 4.214 6.118 -13.496 1.00 92.50 80 ILE A O 1
ATOM 655 N N . ALA A 1 81 ? 4.294 5.576 -11.323 1.00 88.44 81 ALA A N 1
ATOM 656 C CA . ALA A 1 81 ? 2.862 5.712 -11.081 1.00 88.44 81 ALA A CA 1
ATOM 657 C C . ALA A 1 81 ? 2.349 7.166 -11.135 1.00 88.44 81 ALA A C 1
ATOM 659 O O . ALA A 1 81 ? 1.142 7.386 -11.053 1.00 88.44 81 ALA A O 1
ATOM 660 N N . GLY A 1 82 ? 3.234 8.161 -11.269 1.00 87.75 82 GLY A N 1
ATOM 661 C CA . GLY A 1 82 ? 2.864 9.567 -11.429 1.00 87.75 82 GLY A CA 1
ATOM 662 C C . GLY A 1 82 ? 2.364 10.249 -10.153 1.00 87.75 82 GLY A C 1
ATOM 663 O O . GLY A 1 82 ? 1.845 11.358 -10.231 1.00 87.75 82 GLY A O 1
ATOM 664 N N . VAL A 1 83 ? 2.540 9.644 -8.972 1.00 82.81 83 VAL A N 1
ATOM 665 C CA . VAL A 1 83 ? 1.958 10.162 -7.711 1.00 82.81 83 VAL A CA 1
ATOM 666 C C . VAL A 1 83 ? 2.640 11.418 -7.173 1.00 82.81 83 VAL A C 1
ATOM 668 O O . VAL A 1 83 ? 2.150 12.044 -6.241 1.00 82.81 83 VAL A O 1
ATOM 671 N N . TYR A 1 84 ? 3.786 11.786 -7.744 1.00 84.25 84 TYR A N 1
ATOM 672 C CA . TYR A 1 84 ? 4.475 13.046 -7.455 1.00 84.25 84 TYR A CA 1
ATOM 673 C C . TYR A 1 84 ? 3.932 14.214 -8.293 1.00 84.25 84 TYR A C 1
ATOM 675 O O . TYR A 1 84 ? 4.374 15.349 -8.120 1.00 84.25 84 TYR A O 1
ATOM 683 N N . LEU A 1 85 ? 3.021 13.945 -9.232 1.00 85.69 85 LEU A N 1
ATOM 684 C CA . LEU A 1 85 ? 2.434 14.938 -10.124 1.00 85.69 85 LEU A CA 1
ATOM 685 C C . LEU A 1 85 ? 1.037 15.340 -9.639 1.00 85.69 85 LEU A C 1
ATOM 687 O O . LEU A 1 85 ? 0.363 14.595 -8.930 1.00 85.69 85 LEU A O 1
ATOM 691 N N . ALA A 1 86 ? 0.576 16.520 -10.059 1.00 81.25 86 ALA A N 1
ATOM 692 C CA . ALA A 1 86 ? -0.796 16.946 -9.800 1.00 81.25 86 ALA A CA 1
ATOM 693 C C . ALA A 1 86 ? -1.810 15.910 -10.339 1.00 81.25 86 ALA A C 1
ATOM 695 O O . ALA A 1 86 ? -1.575 15.336 -11.406 1.00 81.25 86 ALA A O 1
ATOM 696 N N . PRO A 1 87 ? -2.949 15.687 -9.651 1.00 84.94 87 PRO A N 1
ATOM 697 C CA . PRO A 1 87 ? -3.438 16.397 -8.461 1.00 84.94 87 PRO A CA 1
ATOM 698 C C . PRO A 1 87 ? -2.990 15.792 -7.113 1.00 84.94 87 PRO A C 1
ATOM 700 O O . PRO A 1 87 ? -3.514 16.187 -6.074 1.00 84.94 87 PRO A O 1
ATOM 703 N N . PHE A 1 88 ? -2.058 14.837 -7.102 1.00 83.44 88 PHE A N 1
ATOM 704 C CA . PHE A 1 88 ? -1.639 14.159 -5.874 1.00 83.44 88 PHE A CA 1
ATOM 705 C C . PHE A 1 88 ? -0.790 15.063 -4.979 1.00 83.44 88 PHE A C 1
ATOM 707 O O . PHE A 1 88 ? 0.023 15.862 -5.449 1.00 83.44 88 PHE A O 1
ATOM 714 N N . GLN A 1 89 ? -0.960 14.900 -3.668 1.00 81.31 89 GLN A N 1
ATOM 715 C CA . GLN A 1 89 ? -0.110 15.514 -2.655 1.00 81.31 89 GLN A CA 1
ATOM 716 C C . GLN A 1 89 ? 0.570 14.428 -1.832 1.00 81.31 89 GLN A C 1
ATOM 718 O O . GLN A 1 89 ? -0.086 13.535 -1.297 1.00 81.31 89 GLN A O 1
ATOM 723 N N . ILE A 1 90 ? 1.890 14.530 -1.697 1.00 78.06 90 ILE A N 1
ATOM 724 C CA . ILE A 1 90 ? 2.674 13.610 -0.876 1.00 78.06 90 ILE A CA 1
ATOM 725 C C . ILE A 1 90 ? 2.957 14.259 0.466 1.00 78.06 90 ILE A C 1
ATOM 727 O O . ILE A 1 90 ? 3.507 15.360 0.533 1.00 78.06 90 ILE A O 1
ATOM 731 N N . ARG A 1 91 ? 2.620 13.546 1.537 1.00 76.44 91 ARG A N 1
ATOM 732 C CA . ARG A 1 91 ? 3.006 13.884 2.902 1.00 76.44 91 ARG A CA 1
ATOM 733 C C . ARG A 1 91 ? 3.924 12.790 3.420 1.00 76.44 91 ARG A C 1
ATOM 735 O O . ARG A 1 91 ? 3.493 11.680 3.719 1.00 76.44 91 ARG A O 1
ATOM 742 N N . ALA A 1 92 ? 5.215 13.095 3.462 1.00 69.12 92 ALA A N 1
ATOM 743 C CA . ALA A 1 92 ? 6.190 12.220 4.091 1.00 69.12 92 ALA A CA 1
ATOM 744 C C . ALA A 1 92 ? 6.094 12.359 5.614 1.00 69.12 92 ALA A C 1
ATOM 746 O O . ALA A 1 92 ? 5.866 13.460 6.116 1.00 69.12 92 ALA A O 1
ATOM 747 N N . GLU A 1 93 ? 6.308 11.256 6.331 1.00 67.06 93 GLU A N 1
ATOM 748 C CA . GLU A 1 93 ? 6.502 11.260 7.787 1.00 67.06 93 GLU A CA 1
ATOM 749 C C . GLU A 1 93 ? 5.329 11.838 8.598 1.00 67.06 93 GLU A C 1
ATOM 751 O O . GLU A 1 93 ? 5.533 12.434 9.656 1.00 67.06 93 GLU A O 1
ATOM 756 N N . GLN A 1 94 ? 4.095 11.666 8.119 1.00 66.50 94 GLN A N 1
ATOM 757 C CA . GLN A 1 94 ? 2.921 12.188 8.809 1.00 66.50 94 GLN A CA 1
ATOM 758 C C . GLN A 1 94 ? 2.643 11.397 10.093 1.00 66.50 94 GLN A C 1
ATOM 760 O O . GLN A 1 94 ? 2.497 10.172 10.065 1.00 66.50 94 GLN A O 1
ATOM 765 N N . SER A 1 95 ? 2.542 12.120 11.208 1.00 68.19 95 SER A N 1
ATOM 766 C CA . SER A 1 95 ? 2.017 11.573 12.455 1.00 68.19 95 SER A CA 1
ATOM 767 C C . SER A 1 95 ? 0.490 11.550 12.420 1.00 68.19 95 SER A C 1
ATOM 769 O O . SER A 1 95 ? -0.130 12.517 11.970 1.00 68.19 95 SER A O 1
ATOM 771 N N . ILE A 1 96 ? -0.107 10.463 12.903 1.00 71.56 96 ILE A N 1
ATOM 772 C CA . ILE A 1 96 ? -1.549 10.374 13.166 1.00 71.56 96 ILE A CA 1
ATOM 773 C C . ILE A 1 96 ? -1.789 10.105 14.644 1.00 71.56 96 ILE A C 1
ATOM 775 O O . ILE A 1 96 ? -0.998 9.409 15.281 1.00 71.56 96 ILE A O 1
ATOM 779 N N . GLU A 1 97 ? -2.896 10.642 15.146 1.00 70.81 97 GLU A N 1
ATOM 780 C CA . GLU A 1 97 ? -3.453 10.347 16.461 1.00 70.81 97 GLU A CA 1
ATOM 781 C C . GLU A 1 97 ? -4.809 9.672 16.258 1.00 70.81 97 GLU A C 1
ATOM 783 O O . GLU A 1 97 ? -5.702 10.234 15.622 1.00 70.81 97 GLU A O 1
ATOM 788 N N . LEU A 1 98 ? -4.962 8.460 16.783 1.00 74.75 98 LEU A N 1
ATOM 789 C CA . LEU A 1 98 ? -6.211 7.711 16.762 1.00 74.75 98 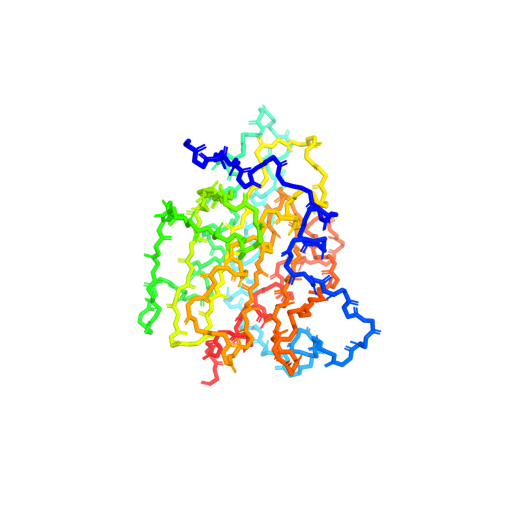LEU A CA 1
ATOM 790 C C . LEU A 1 98 ? -6.688 7.515 18.204 1.00 74.75 98 LEU A C 1
ATOM 792 O O . LEU A 1 98 ? -6.058 6.805 18.986 1.00 74.75 98 LEU A O 1
ATOM 796 N N . ALA A 1 99 ? -7.796 8.159 18.564 1.00 70.88 99 ALA A N 1
ATOM 797 C CA . ALA A 1 99 ? -8.412 8.007 19.877 1.00 70.88 99 ALA A CA 1
ATOM 798 C C . ALA A 1 99 ? -9.449 6.875 19.843 1.00 70.88 99 ALA A C 1
ATOM 800 O O . ALA A 1 99 ? -10.346 6.883 19.001 1.00 70.88 99 ALA A O 1
ATOM 801 N N . ALA A 1 100 ? -9.337 5.911 20.759 1.00 64.56 100 ALA A N 1
ATOM 802 C CA . ALA A 1 100 ? -10.410 4.949 21.006 1.00 64.56 100 ALA A CA 1
ATOM 803 C C . ALA A 1 100 ? -11.464 5.597 21.920 1.00 64.56 100 ALA A C 1
ATOM 805 O O . ALA A 1 100 ? -11.105 6.152 22.961 1.00 64.56 100 ALA A O 1
ATOM 806 N N . GLU A 1 101 ? -12.744 5.526 21.541 1.00 57.28 101 GLU A N 1
ATOM 807 C CA . GLU A 1 101 ? -13.835 6.226 22.242 1.00 57.28 101 GLU A CA 1
ATOM 808 C C . GLU A 1 101 ? -13.981 5.802 23.716 1.00 57.28 101 GLU A C 1
ATOM 810 O O . GLU A 1 101 ? -14.284 6.645 24.558 1.00 57.28 101 GLU A O 1
ATOM 815 N N . ASP A 1 102 ? -13.693 4.538 24.048 1.00 54.38 102 ASP A N 1
ATOM 816 C CA . ASP A 1 102 ? -14.020 3.962 25.364 1.00 54.38 102 ASP A CA 1
ATOM 817 C C . ASP A 1 102 ? -12.858 3.891 26.375 1.00 54.38 102 ASP A C 1
ATOM 819 O O . ASP A 1 102 ? -13.092 3.674 27.563 1.00 54.38 102 ASP A O 1
ATOM 823 N N . GLU A 1 103 ? -11.597 4.091 25.967 1.00 57.78 103 GLU A N 1
ATOM 824 C CA . GLU A 1 103 ? -10.451 3.774 26.847 1.00 57.78 103 GLU A CA 1
ATOM 825 C C . GLU A 1 103 ? -9.599 4.969 27.288 1.00 57.78 103 GLU A C 1
ATOM 827 O O . GLU A 1 103 ? -8.680 4.795 28.093 1.00 57.78 103 GLU A O 1
ATOM 832 N N . GLY A 1 104 ? -9.858 6.183 26.786 1.00 59.47 104 GLY A N 1
ATOM 833 C CA . GLY A 1 104 ? -8.986 7.332 27.062 1.00 59.47 104 GLY A CA 1
ATOM 834 C C . GLY A 1 104 ? -7.519 7.038 26.714 1.00 59.47 104 GLY A C 1
ATOM 835 O O . GLY A 1 104 ? -6.614 7.496 27.406 1.00 59.47 104 GLY A O 1
ATOM 836 N N . GLN A 1 105 ? -7.285 6.209 25.695 1.00 63.62 105 GLN A N 1
ATOM 837 C CA . GLN A 1 105 ? -5.969 5.856 25.173 1.00 63.62 105 GLN A CA 1
ATOM 838 C C . GLN A 1 105 ? -5.855 6.401 23.753 1.00 63.62 105 GLN A C 1
ATOM 840 O O . GLN A 1 105 ? -6.768 6.223 22.941 1.00 63.62 105 GLN A O 1
ATOM 845 N N . THR A 1 106 ? -4.732 7.056 23.468 1.00 72.38 106 THR A N 1
ATOM 846 C CA . THR A 1 106 ? -4.427 7.600 22.142 1.00 72.38 106 THR A CA 1
ATOM 847 C C . THR A 1 106 ? -3.361 6.742 21.495 1.00 72.38 106 THR A C 1
ATOM 849 O O . THR A 1 106 ? -2.365 6.376 22.119 1.00 72.38 106 THR A O 1
ATOM 852 N N . ILE A 1 107 ? -3.569 6.419 20.232 1.00 75.19 107 ILE A N 1
ATOM 853 C CA . ILE A 1 107 ? -2.613 5.695 19.419 1.00 75.19 107 ILE A CA 1
ATOM 854 C C . ILE A 1 107 ? -1.887 6.697 18.533 1.00 75.19 107 ILE A C 1
ATOM 856 O O . ILE A 1 107 ? -2.523 7.401 17.755 1.00 75.19 107 ILE A O 1
ATOM 860 N N . GLU A 1 108 ? -0.562 6.727 18.623 1.00 74.69 108 GLU A N 1
ATOM 861 C CA . GLU A 1 108 ? 0.287 7.594 17.810 1.00 74.69 108 GLU A CA 1
ATOM 862 C C . GLU A 1 108 ? 1.139 6.776 16.847 1.00 74.69 108 GLU A C 1
ATOM 864 O O . GLU A 1 108 ? 1.868 5.866 17.246 1.00 74.69 108 GLU A O 1
ATOM 869 N N . GLY A 1 109 ? 1.088 7.110 15.563 1.00 65.69 109 GLY A N 1
ATOM 870 C CA . GLY A 1 109 ? 1.881 6.444 14.536 1.00 65.69 109 GLY A CA 1
ATOM 871 C C . GLY A 1 109 ? 2.577 7.431 13.612 1.00 65.69 109 GLY A C 1
ATOM 872 O O . GLY A 1 109 ? 1.998 8.456 13.277 1.00 65.69 109 GLY A O 1
ATOM 873 N N . ARG A 1 110 ? 3.789 7.088 13.152 1.00 66.56 110 ARG A N 1
ATOM 874 C CA . ARG A 1 110 ? 4.453 7.718 11.999 1.00 66.56 110 ARG A CA 1
ATOM 875 C C . ARG A 1 110 ? 4.497 6.797 10.773 1.00 66.56 110 ARG A C 1
ATOM 877 O O . ARG A 1 110 ? 5.060 5.700 10.853 1.00 66.56 110 ARG A O 1
ATOM 884 N N . ILE A 1 111 ? 3.948 7.261 9.651 1.00 71.12 111 ILE A N 1
ATOM 885 C CA . ILE A 1 111 ? 4.031 6.577 8.354 1.00 71.12 111 ILE A CA 1
ATOM 886 C C . ILE A 1 111 ? 5.094 7.213 7.462 1.00 71.12 111 ILE A C 1
ATOM 888 O O . ILE A 1 111 ? 5.242 8.432 7.445 1.00 71.12 111 ILE A O 1
ATOM 892 N N . ASP A 1 112 ? 5.829 6.397 6.707 1.00 68.12 112 ASP A N 1
ATOM 893 C CA . ASP A 1 112 ? 6.908 6.879 5.846 1.00 68.12 112 ASP A CA 1
ATOM 894 C C . ASP A 1 112 ? 6.404 7.729 4.680 1.00 68.12 112 ASP A C 1
ATOM 896 O O . ASP A 1 112 ? 6.960 8.797 4.410 1.00 68.12 112 ASP A O 1
ATOM 900 N N . ILE A 1 113 ? 5.363 7.264 3.985 1.00 70.25 113 ILE A N 1
ATOM 901 C CA . ILE A 1 113 ? 4.776 7.963 2.841 1.00 70.25 113 ILE A CA 1
ATOM 902 C C . ILE A 1 113 ? 3.256 7.852 2.917 1.00 70.25 113 ILE A C 1
ATOM 904 O O . ILE A 1 113 ? 2.700 6.753 2.909 1.00 70.25 113 ILE A O 1
ATOM 908 N N . LEU A 1 114 ? 2.590 9.005 2.927 1.00 74.31 114 LEU A N 1
ATOM 909 C CA . LEU A 1 114 ? 1.157 9.117 2.711 1.00 74.31 114 LEU A CA 1
ATOM 910 C C . LEU A 1 114 ? 0.893 9.866 1.405 1.00 74.31 114 LEU A C 1
ATOM 912 O O . LEU A 1 114 ? 1.367 10.988 1.204 1.00 74.31 114 LEU A O 1
ATOM 916 N N . LEU A 1 115 ? 0.127 9.236 0.520 1.00 75.44 115 LEU A N 1
ATOM 917 C CA . LEU A 1 115 ? -0.361 9.834 -0.717 1.00 75.44 115 LEU A CA 1
ATOM 918 C C . LEU A 1 115 ? -1.814 10.249 -0.518 1.00 75.44 115 LEU A C 1
ATOM 920 O O . LEU A 1 115 ? -2.638 9.424 -0.121 1.00 75.44 115 LEU A O 1
ATOM 924 N N . LEU A 1 116 ? -2.114 11.514 -0.806 1.00 70.56 116 LEU A N 1
ATOM 925 C CA . LEU A 1 116 ? -3.445 12.094 -0.671 1.00 70.56 116 LEU A CA 1
ATOM 926 C C . LEU A 1 116 ? -3.959 12.571 -2.027 1.00 70.56 116 LEU A C 1
ATOM 928 O O . LEU A 1 116 ? -3.294 13.360 -2.709 1.00 70.56 116 LEU A O 1
ATOM 932 N N . ARG A 1 117 ? -5.169 12.139 -2.389 1.00 74.19 117 ARG A N 1
ATOM 933 C CA . ARG A 1 117 ? -5.952 12.717 -3.486 1.00 74.19 117 ARG A CA 1
ATOM 934 C C . ARG A 1 117 ? -7.441 12.562 -3.219 1.00 74.19 117 ARG A C 1
ATOM 936 O O . ARG A 1 117 ? -7.916 11.437 -3.232 1.00 74.19 117 ARG A O 1
ATOM 943 N N . ASP A 1 118 ? -8.169 13.673 -3.127 1.00 69.94 118 ASP A N 1
ATOM 944 C CA . ASP A 1 118 ? -9.629 13.743 -2.961 1.00 69.94 118 ASP A CA 1
ATOM 945 C C . ASP A 1 118 ? -10.153 12.869 -1.805 1.00 69.94 118 ASP A C 1
ATOM 947 O O . ASP A 1 118 ? -10.329 13.374 -0.705 1.00 69.94 118 ASP A O 1
ATOM 951 N N . ASN A 1 119 ? -10.348 11.576 -2.080 1.00 65.00 119 ASN A N 1
ATOM 952 C CA . ASN A 1 119 ? -10.927 10.527 -1.238 1.00 65.00 119 ASN A CA 1
ATOM 953 C C . ASN A 1 119 ? -10.078 9.231 -1.229 1.00 65.00 119 ASN A C 1
ATOM 955 O O . ASN A 1 119 ? -10.506 8.189 -0.744 1.00 65.00 119 ASN A O 1
ATOM 959 N N . ILE A 1 120 ? -8.897 9.261 -1.849 1.00 68.19 120 ILE A N 1
ATOM 960 C CA . ILE A 1 120 ? -7.963 8.144 -1.967 1.00 68.19 120 ILE A CA 1
ATOM 961 C C . ILE A 1 120 ? -6.741 8.486 -1.130 1.00 68.19 120 ILE A C 1
ATOM 963 O O . ILE A 1 120 ? -5.917 9.336 -1.481 1.00 68.19 120 ILE A O 1
ATOM 967 N N . TRP A 1 121 ? -6.645 7.781 -0.017 1.00 75.06 121 TRP A N 1
ATOM 968 C CA . TRP A 1 121 ? -5.484 7.762 0.847 1.00 75.06 121 TRP A CA 1
ATOM 969 C C . TRP A 1 121 ? -4.734 6.490 0.502 1.00 75.06 121 TRP A C 1
ATOM 971 O O . TRP A 1 121 ? -5.350 5.428 0.457 1.00 75.06 121 TRP A O 1
ATOM 981 N N . VAL A 1 122 ? -3.442 6.603 0.194 1.00 70.69 122 VAL A N 1
ATOM 982 C CA . VAL A 1 122 ? -2.559 5.441 0.080 1.00 70.69 122 VAL A CA 1
ATOM 983 C C . VAL A 1 122 ? -1.420 5.603 1.063 1.00 70.69 122 VAL A C 1
ATOM 985 O O . VAL A 1 122 ? -0.516 6.419 0.888 1.00 70.69 122 VAL A O 1
ATOM 988 N N . ALA A 1 123 ? -1.492 4.800 2.111 1.00 70.12 123 ALA A N 1
ATOM 989 C CA . ALA A 1 123 ? -0.423 4.600 3.067 1.00 70.12 123 ALA A CA 1
ATOM 990 C C . ALA A 1 123 ? 0.606 3.632 2.468 1.00 70.12 123 ALA A C 1
ATOM 992 O O . ALA A 1 123 ? 0.234 2.517 2.113 1.00 70.12 123 ALA A O 1
ATOM 993 N N . VAL A 1 124 ? 1.876 4.027 2.352 1.00 71.50 124 VAL A N 1
ATOM 994 C CA . VAL A 1 124 ? 2.966 3.096 2.026 1.00 71.50 124 VAL A CA 1
ATOM 995 C C . VAL A 1 124 ? 3.802 2.875 3.276 1.00 71.50 124 VAL A C 1
ATOM 997 O O . VAL A 1 124 ? 4.456 3.802 3.761 1.00 71.50 124 VAL A O 1
ATOM 1000 N N . ILE A 1 125 ? 3.760 1.650 3.799 1.00 70.19 125 ILE A N 1
ATOM 1001 C CA . ILE A 1 125 ? 4.547 1.254 4.970 1.00 70.19 125 ILE A CA 1
ATOM 1002 C C . ILE A 1 125 ? 5.676 0.342 4.532 1.00 70.19 125 ILE A C 1
ATOM 1004 O O . ILE A 1 125 ? 5.437 -0.713 3.939 1.00 70.19 125 ILE A O 1
ATOM 1008 N N . GLU A 1 126 ? 6.890 0.773 4.857 1.00 67.62 126 GLU A N 1
ATOM 1009 C CA . GLU A 1 126 ? 8.089 -0.035 4.756 1.00 67.62 126 GLU A CA 1
ATOM 1010 C C . GLU A 1 126 ? 8.336 -0.748 6.083 1.00 67.62 126 GLU A C 1
ATOM 1012 O O . GLU A 1 126 ? 8.231 -0.173 7.168 1.00 67.62 126 GLU A O 1
ATOM 1017 N N . SER A 1 127 ? 8.605 -2.044 6.000 1.00 59.62 127 SER A N 1
ATOM 1018 C CA . SER A 1 127 ? 8.891 -2.843 7.180 1.00 59.62 127 SER A CA 1
ATOM 1019 C C . SER A 1 127 ? 10.352 -2.680 7.610 1.00 59.62 127 SER A C 1
ATOM 1021 O O . SER A 1 127 ? 11.268 -2.949 6.829 1.00 59.62 127 SER A O 1
ATOM 1023 N N . LYS A 1 128 ? 10.558 -2.305 8.882 1.00 57.78 128 LYS A N 1
ATOM 1024 C CA . LYS A 1 128 ? 11.860 -1.871 9.414 1.00 57.78 128 LYS A CA 1
ATOM 1025 C C . LYS A 1 128 ? 12.923 -2.952 9.579 1.00 57.78 128 LYS A C 1
ATOM 1027 O O . LYS A 1 128 ? 14.080 -2.662 9.878 1.00 57.78 128 LYS A O 1
ATOM 1032 N N . GLN A 1 129 ? 12.552 -4.224 9.443 1.00 51.06 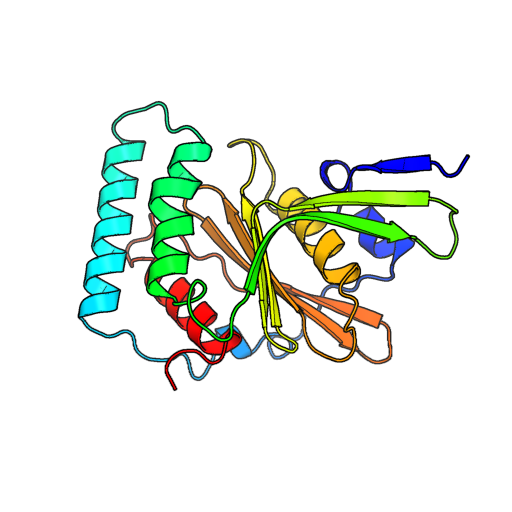129 GLN A N 1
ATOM 1033 C CA . GLN A 1 129 ? 13.443 -5.369 9.639 1.00 51.06 129 GLN A CA 1
ATOM 1034 C C . GLN A 1 129 ? 12.930 -6.579 8.852 1.00 51.06 129 GLN A C 1
ATOM 1036 O O . GLN A 1 129 ? 11.735 -6.856 8.825 1.00 51.06 129 GLN A O 1
ATOM 1041 N N . PHE A 1 130 ? 13.852 -7.388 8.323 1.00 44.47 130 PHE A N 1
ATOM 1042 C CA . PHE A 1 130 ? 13.565 -8.695 7.708 1.00 44.47 130 PHE A CA 1
ATOM 1043 C C . PHE A 1 130 ? 12.810 -9.683 8.631 1.00 44.47 130 PHE A C 1
ATOM 1045 O O . PHE A 1 130 ? 12.400 -10.744 8.169 1.00 44.47 130 PHE A O 1
ATOM 1052 N N . ALA A 1 131 ? 12.654 -9.355 9.921 1.00 41.66 131 ALA A N 1
ATOM 1053 C CA . ALA A 1 131 ? 11.990 -10.158 10.945 1.00 41.66 131 ALA A CA 1
ATOM 1054 C C . ALA A 1 131 ? 10.550 -9.717 11.282 1.00 41.66 131 ALA A C 1
ATOM 1056 O O . ALA A 1 131 ? 9.887 -10.416 12.044 1.00 41.66 131 ALA A O 1
ATOM 1057 N N . PHE A 1 132 ? 10.060 -8.590 10.753 1.00 55.34 132 PHE A N 1
ATOM 1058 C CA . PHE A 1 132 ? 8.671 -8.169 10.974 1.00 55.34 132 PHE A CA 1
ATOM 1059 C C . PHE A 1 132 ? 7.703 -9.109 10.263 1.00 55.34 132 PHE A C 1
ATOM 1061 O O . PHE A 1 132 ? 7.907 -9.493 9.106 1.00 55.34 132 PHE A O 1
ATOM 1068 N N . SER A 1 133 ? 6.617 -9.439 10.950 1.00 65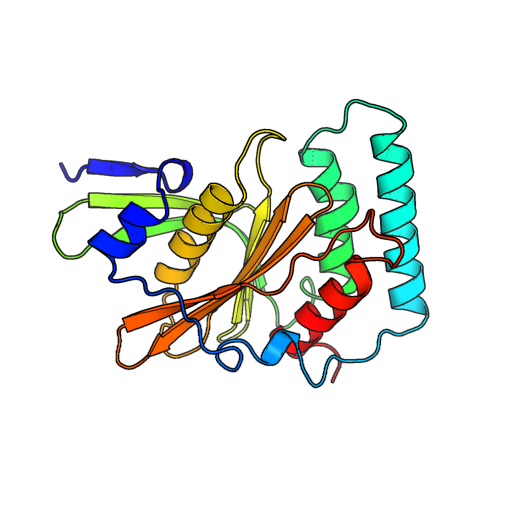.94 133 SER A N 1
ATOM 1069 C CA . SER A 1 133 ? 5.547 -10.239 10.367 1.00 65.94 133 SER A CA 1
ATOM 1070 C C . SER A 1 133 ? 4.648 -9.376 9.473 1.00 65.94 133 SER A C 1
ATOM 1072 O O . SER A 1 133 ? 4.388 -8.206 9.756 1.00 65.94 133 SER A O 1
ATOM 1074 N N . THR A 1 134 ? 4.115 -9.961 8.398 1.00 68.88 134 THR A N 1
ATOM 1075 C CA . THR A 1 134 ? 3.101 -9.325 7.535 1.00 68.88 134 THR A CA 1
ATOM 1076 C C . THR A 1 134 ? 1.904 -8.797 8.338 1.00 68.88 134 THR A C 1
ATOM 1078 O O . THR A 1 134 ? 1.279 -7.814 7.945 1.00 68.88 134 THR A O 1
ATOM 1081 N N . ASP A 1 135 ? 1.594 -9.424 9.475 1.00 79.31 135 ASP A N 1
ATOM 1082 C CA . ASP A 1 135 ? 0.472 -9.053 10.335 1.00 79.31 135 ASP A CA 1
ATOM 1083 C C . ASP A 1 135 ? 0.747 -7.792 11.176 1.00 79.31 135 ASP A C 1
ATOM 1085 O O . ASP A 1 135 ? -0.181 -7.024 11.428 1.00 79.31 135 ASP A O 1
ATOM 1089 N N . GLU A 1 136 ? 2.001 -7.515 11.550 1.00 79.38 136 GLU A N 1
ATOM 1090 C CA . GLU A 1 136 ? 2.387 -6.256 12.210 1.00 79.38 136 GLU A CA 1
ATOM 1091 C C . GLU A 1 136 ? 2.301 -5.079 11.237 1.00 79.38 136 GLU A C 1
ATOM 1093 O O . GLU A 1 136 ? 1.693 -4.058 11.554 1.00 79.38 136 GLU A O 1
ATOM 1098 N N . ALA A 1 137 ? 2.825 -5.240 10.016 1.00 80.69 137 ALA A N 1
ATOM 1099 C CA . ALA A 1 137 ? 2.696 -4.222 8.973 1.00 80.69 137 ALA A CA 1
ATOM 1100 C C . ALA A 1 137 ? 1.221 -3.963 8.612 1.00 80.69 137 ALA A C 1
ATOM 1102 O O . ALA A 1 137 ? 0.826 -2.823 8.357 1.00 80.69 137 ALA A O 1
ATOM 1103 N N . LEU A 1 138 ? 0.389 -5.011 8.647 1.00 87.81 138 LEU A N 1
ATOM 1104 C CA . LEU A 1 138 ? -1.057 -4.909 8.467 1.00 87.81 138 LEU A CA 1
ATOM 1105 C C . LEU A 1 138 ? -1.736 -4.139 9.609 1.00 87.81 138 LEU A C 1
ATOM 1107 O O . LEU A 1 138 ? -2.555 -3.261 9.348 1.00 87.81 138 LEU A O 1
ATOM 1111 N N . ALA A 1 139 ? -1.421 -4.446 10.866 1.00 88.50 139 ALA A N 1
ATOM 1112 C CA . ALA A 1 139 ? -1.977 -3.717 12.004 1.00 88.50 139 ALA A CA 1
ATOM 1113 C C . ALA A 1 139 ? -1.558 -2.241 11.964 1.00 88.50 139 ALA A C 1
ATOM 1115 O O . ALA A 1 139 ? -2.387 -1.339 12.111 1.00 88.50 139 ALA A O 1
ATOM 1116 N N . GLN A 1 140 ? -0.287 -1.985 11.664 1.00 84.81 140 GLN A N 1
ATOM 1117 C CA . GLN A 1 140 ? 0.232 -0.637 11.543 1.00 84.81 140 GLN A CA 1
ATOM 1118 C C . GLN A 1 140 ? -0.494 0.133 10.433 1.00 84.81 140 GLN A C 1
ATOM 1120 O O . GLN A 1 140 ? -0.987 1.225 10.703 1.00 84.81 140 GLN A O 1
ATOM 1125 N N . ILE A 1 141 ? -0.634 -0.420 9.220 1.00 87.06 141 ILE A N 1
ATOM 1126 C CA . ILE A 1 141 ? -1.311 0.289 8.122 1.00 87.06 141 ILE A CA 1
ATOM 1127 C C . ILE A 1 141 ? -2.785 0.539 8.430 1.00 87.06 141 ILE A C 1
ATOM 1129 O O . ILE A 1 141 ? -3.250 1.664 8.269 1.00 87.06 141 ILE A O 1
ATOM 1133 N N . LEU A 1 142 ? -3.497 -0.458 8.961 1.00 91.06 142 LEU A N 1
ATOM 1134 C CA . LEU A 1 142 ? -4.909 -0.326 9.322 1.00 91.06 142 LEU A CA 1
ATOM 1135 C C . LEU A 1 142 ? -5.130 0.736 10.399 1.00 91.06 142 LEU A C 1
ATOM 1137 O O . LEU A 1 142 ? -6.148 1.417 10.361 1.00 91.06 142 LEU A O 1
ATOM 1141 N N . THR A 1 143 ? 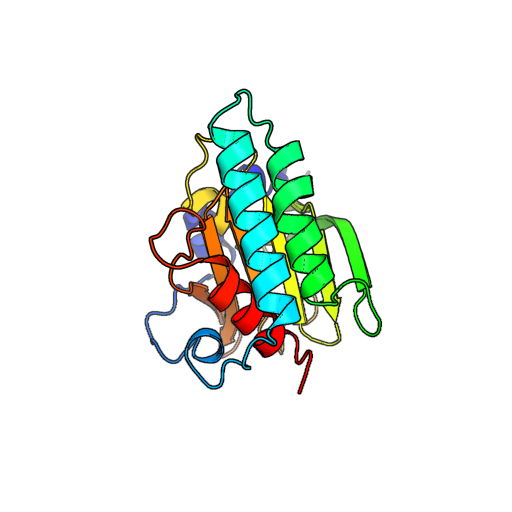-4.168 0.939 11.300 1.00 89.19 143 THR A N 1
ATOM 1142 C CA . THR A 1 143 ? -4.209 2.037 12.276 1.00 89.19 143 THR A CA 1
ATOM 1143 C C . THR A 1 143 ? -4.270 3.406 11.585 1.00 89.19 143 THR A C 1
ATOM 1145 O O . THR A 1 143 ? -5.108 4.227 11.948 1.00 89.19 143 THR A O 1
ATOM 1148 N N . TYR A 1 144 ? -3.452 3.650 10.551 1.00 85.12 144 TYR A N 1
ATOM 1149 C CA . TYR A 1 144 ? -3.535 4.903 9.775 1.00 85.12 144 TYR A CA 1
ATOM 1150 C C . TYR A 1 144 ? -4.845 5.007 9.009 1.00 85.12 144 TYR A C 1
ATOM 1152 O O . TYR A 1 144 ? -5.452 6.071 8.985 1.00 85.12 144 TYR A O 1
ATOM 1160 N N . MET A 1 145 ? -5.281 3.912 8.385 1.00 88.12 145 MET A N 1
ATOM 1161 C CA . MET A 1 145 ? -6.508 3.899 7.586 1.00 88.12 145 MET A CA 1
ATOM 1162 C C . MET A 1 145 ? -7.752 4.137 8.459 1.00 88.12 145 MET A C 1
ATOM 1164 O O . MET A 1 145 ? -8.709 4.754 8.012 1.00 88.12 145 MET A O 1
ATOM 1168 N N . LEU A 1 146 ? -7.744 3.690 9.718 1.00 89.12 146 LEU A N 1
ATOM 1169 C CA . LEU A 1 146 ? -8.809 3.975 10.687 1.00 89.12 146 LEU A CA 1
ATOM 1170 C C . LEU A 1 146 ? -8.840 5.444 11.128 1.00 89.12 146 LEU A C 1
ATOM 1172 O O . LEU A 1 146 ? -9.910 5.930 11.493 1.00 89.12 146 LEU A O 1
ATOM 1176 N N . ALA A 1 147 ? -7.693 6.128 11.080 1.00 85.19 147 ALA A N 1
ATOM 1177 C CA . ALA A 1 147 ? -7.548 7.551 11.379 1.00 85.19 147 ALA A CA 1
ATOM 1178 C C . ALA A 1 147 ? -7.846 8.464 10.175 1.00 85.19 147 ALA A C 1
ATOM 1180 O O . ALA A 1 147 ? -7.649 9.677 10.271 1.00 85.19 147 ALA A O 1
ATOM 1181 N N . ASP A 1 148 ? -8.297 7.901 9.049 1.00 80.69 148 ASP A N 1
ATOM 1182 C CA . ASP A 1 148 ? -8.708 8.671 7.877 1.00 80.69 148 ASP A CA 1
ATOM 1183 C C . ASP A 1 148 ? -9.856 9.637 8.254 1.00 80.69 148 ASP A C 1
ATOM 1185 O O . ASP A 1 148 ? -10.916 9.189 8.712 1.00 80.69 148 ASP A O 1
ATOM 1189 N N . PRO A 1 149 ? -9.673 10.962 8.090 1.00 72.38 149 PRO A N 1
ATOM 1190 C CA . PRO A 1 149 ? -10.695 11.957 8.396 1.00 72.38 149 PRO A CA 1
ATOM 1191 C C . PRO A 1 149 ? -11.879 11.948 7.413 1.00 72.38 149 PRO A C 1
ATOM 1193 O O . PRO A 1 149 ? -12.853 12.660 7.657 1.00 72.38 149 PRO A O 1
ATOM 1196 N N . GLN A 1 150 ? -11.817 11.187 6.312 1.00 74.12 150 GLN A N 1
ATOM 1197 C CA . GLN A 1 150 ? -12.872 11.067 5.298 1.00 74.12 150 GLN A CA 1
ATOM 1198 C C . GLN A 1 150 ? -13.443 9.634 5.234 1.00 74.12 150 GLN A C 1
ATOM 1200 O O . GLN A 1 150 ? -13.210 8.901 4.274 1.00 74.12 150 GLN A O 1
ATOM 1205 N N . PRO A 1 151 ? -14.248 9.222 6.231 1.00 71.94 151 PRO A N 1
ATOM 1206 C CA . PRO A 1 151 ? -14.721 7.841 6.378 1.00 71.94 151 PRO A CA 1
ATOM 1207 C C . PRO A 1 151 ? -15.717 7.363 5.306 1.00 71.94 151 PRO A C 1
ATOM 1209 O O . PRO A 1 151 ? -16.015 6.167 5.253 1.00 71.94 151 PRO A O 1
ATOM 1212 N N . ASP A 1 152 ? -16.262 8.271 4.491 1.00 80.00 152 ASP A N 1
ATOM 1213 C CA . ASP A 1 152 ? -17.349 7.985 3.542 1.00 80.00 152 ASP A CA 1
ATOM 1214 C C . ASP A 1 152 ? -16.879 7.265 2.268 1.00 80.00 152 ASP A C 1
ATOM 1216 O O . ASP A 1 152 ? -17.693 6.779 1.477 1.00 80.00 152 ASP A O 1
ATOM 1220 N N . THR A 1 153 ? -15.566 7.173 2.057 1.00 84.38 153 THR A N 1
ATOM 1221 C CA . THR A 1 153 ? -14.962 6.504 0.903 1.00 84.38 153 THR A CA 1
ATOM 1222 C C . THR A 1 153 ? -13.954 5.444 1.319 1.00 84.38 153 THR A C 1
ATOM 1224 O O . THR A 1 153 ? -13.364 5.548 2.391 1.00 84.38 153 THR A O 1
ATOM 1227 N N . PRO A 1 154 ? -13.723 4.411 0.486 1.00 89.31 154 PRO A N 1
ATOM 1228 C CA . PRO A 1 154 ? -12.706 3.424 0.790 1.00 89.31 154 PRO A CA 1
ATOM 1229 C C . PRO A 1 154 ? -11.307 4.038 0.819 1.00 89.31 154 PRO A C 1
ATOM 1231 O O . PRO A 1 154 ? -10.867 4.664 -0.145 1.00 89.31 154 PRO A O 1
ATOM 1234 N N . THR A 1 155 ? -10.585 3.757 1.892 1.00 90.19 155 THR A N 1
ATOM 1235 C CA . THR A 1 155 ? -9.161 4.038 2.024 1.00 90.19 155 THR A CA 1
ATOM 1236 C C . THR A 1 155 ? -8.369 2.855 1.478 1.00 90.19 155 THR A C 1
ATOM 1238 O O . THR A 1 155 ? -8.730 1.693 1.708 1.00 90.19 155 THR A O 1
ATOM 1241 N N . TYR A 1 156 ? -7.254 3.123 0.803 1.00 91.12 156 TYR A N 1
ATOM 1242 C CA . TYR A 1 156 ? -6.362 2.087 0.299 1.00 91.12 156 TYR A CA 1
ATOM 1243 C C . TYR A 1 156 ? -4.994 2.156 0.980 1.00 91.12 156 TYR A C 1
ATOM 1245 O O . TYR A 1 156 ? -4.563 3.154 1.545 1.00 91.12 156 TYR A O 1
ATOM 1253 N N . GLY A 1 157 ? -4.297 1.040 0.995 1.00 89.44 157 GLY A N 1
ATOM 1254 C CA . GLY A 1 157 ? -2.986 0.934 1.603 1.00 89.44 157 GLY A CA 1
ATOM 1255 C C . GLY A 1 157 ? -2.113 0.041 0.757 1.00 89.44 157 GLY A C 1
ATOM 1256 O O . GLY A 1 157 ? -2.611 -0.883 0.117 1.00 89.44 157 GLY A O 1
ATOM 1257 N N . LEU A 1 158 ? -0.816 0.309 0.763 1.00 89.12 158 LEU A N 1
ATOM 1258 C CA . LEU A 1 158 ? 0.195 -0.586 0.244 1.00 89.12 158 LEU A CA 1
ATOM 1259 C C . LEU A 1 158 ? 1.184 -0.918 1.359 1.00 89.12 158 LEU A C 1
ATOM 1261 O O . LEU A 1 158 ? 1.878 -0.055 1.894 1.00 89.12 158 LEU A O 1
ATOM 1265 N N . ILE A 1 159 ? 1.305 -2.201 1.656 1.00 87.75 159 ILE A N 1
ATOM 1266 C CA . ILE A 1 159 ? 2.403 -2.723 2.458 1.00 87.75 159 ILE A CA 1
ATOM 1267 C C . ILE A 1 159 ? 3.523 -3.101 1.491 1.00 87.75 159 ILE A C 1
ATOM 1269 O O . ILE A 1 159 ? 3.296 -3.901 0.581 1.00 87.75 159 ILE A O 1
ATOM 1273 N N . ALA A 1 160 ? 4.714 -2.535 1.688 1.00 83.31 160 ALA A N 1
ATOM 1274 C CA . ALA A 1 160 ? 5.914 -2.868 0.931 1.00 83.31 160 ALA A CA 1
ATOM 1275 C C . ALA A 1 160 ? 6.974 -3.424 1.890 1.00 83.31 160 ALA A C 1
ATOM 1277 O O . ALA A 1 160 ? 7.478 -2.731 2.767 1.00 83.31 160 ALA A O 1
ATOM 1278 N N . THR A 1 161 ? 7.308 -4.705 1.760 1.00 76.94 161 THR A N 1
ATOM 1279 C CA . THR A 1 161 ? 8.285 -5.377 2.631 1.00 76.94 161 THR A CA 1
ATOM 1280 C C . THR A 1 161 ? 9.347 -6.050 1.778 1.00 76.94 161 THR A C 1
ATOM 1282 O O . THR A 1 161 ? 9.165 -7.160 1.278 1.00 76.94 161 THR A O 1
ATOM 1285 N N . GLY A 1 162 ? 10.468 -5.356 1.570 1.00 75.31 162 GLY A N 1
ATOM 1286 C CA . GLY A 1 162 ? 11.539 -5.832 0.698 1.00 75.31 162 GLY A CA 1
ATOM 1287 C C . GLY A 1 162 ? 11.063 -6.004 -0.747 1.00 75.31 162 GLY A C 1
ATOM 1288 O O . GLY A 1 162 ? 10.931 -5.036 -1.486 1.00 75.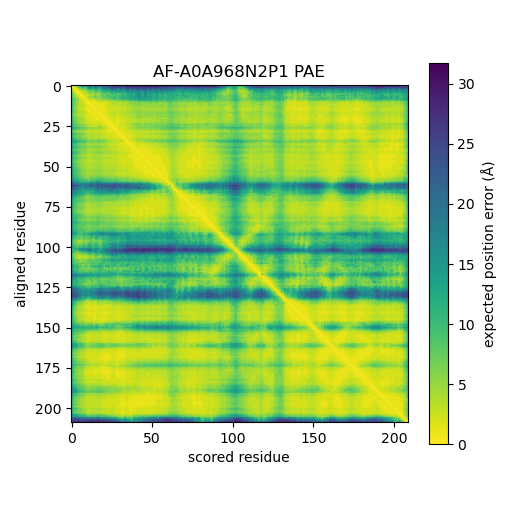31 162 GLY A O 1
ATOM 1289 N N . ALA A 1 163 ? 10.819 -7.252 -1.148 1.00 81.06 163 ALA A N 1
ATOM 1290 C CA . ALA A 1 163 ? 10.357 -7.612 -2.491 1.00 81.06 163 ALA A CA 1
ATOM 1291 C C . ALA A 1 163 ? 8.847 -7.846 -2.599 1.00 81.06 163 ALA A C 1
ATOM 1293 O O . ALA A 1 163 ? 8.378 -8.184 -3.688 1.00 81.06 163 ALA A O 1
ATOM 1294 N N . ASN A 1 164 ? 8.123 -7.736 -1.488 1.00 86.88 164 ASN A N 1
ATOM 1295 C CA . ASN A 1 164 ? 6.738 -8.159 -1.371 1.00 86.88 164 ASN A CA 1
ATOM 1296 C C . ASN A 1 164 ? 5.824 -6.939 -1.252 1.00 86.88 164 ASN A C 1
ATOM 1298 O O . ASN A 1 164 ? 6.121 -5.998 -0.513 1.00 86.88 164 ASN A O 1
ATOM 1302 N N . PHE A 1 165 ? 4.705 -6.984 -1.966 1.00 90.31 165 PHE A N 1
ATOM 1303 C CA . PHE A 1 165 ? 3.716 -5.920 -2.047 1.00 90.31 165 PHE A CA 1
ATOM 1304 C C . PHE A 1 165 ? 2.336 -6.497 -1.765 1.00 90.31 165 PHE A C 1
ATOM 1306 O O . PHE A 1 165 ? 1.952 -7.516 -2.337 1.00 90.31 165 PHE A O 1
ATOM 1313 N N . THR A 1 166 ? 1.570 -5.856 -0.893 1.00 92.88 166 THR A N 1
ATOM 1314 C CA . THR A 1 166 ? 0.185 -6.250 -0.609 1.00 92.88 166 THR A CA 1
ATOM 1315 C C . THR A 1 166 ? -0.666 -5.007 -0.457 1.00 92.88 166 THR A C 1
ATOM 1317 O O . THR A 1 166 ? -0.364 -4.141 0.366 1.00 92.88 166 THR A O 1
ATOM 1320 N N . PHE A 1 167 ? -1.740 -4.922 -1.236 1.00 94.00 167 PHE A N 1
ATOM 1321 C CA . PHE A 1 167 ? -2.711 -3.854 -1.084 1.00 94.00 167 PHE A CA 1
ATOM 1322 C C . PHE A 1 167 ? -3.706 -4.192 0.019 1.00 94.00 167 PHE A C 1
ATOM 1324 O O . PHE A 1 167 ? -4.082 -5.349 0.217 1.00 94.00 167 PHE A O 1
ATOM 1331 N N . VAL A 1 168 ? -4.170 -3.161 0.710 1.00 94.44 168 VAL A N 1
ATOM 1332 C CA . VAL A 1 168 ? -5.204 -3.234 1.738 1.00 94.44 168 VAL A CA 1
ATOM 1333 C C . VAL A 1 168 ? -6.308 -2.259 1.359 1.00 94.44 168 VAL A C 1
ATOM 1335 O O . VAL A 1 168 ? -6.027 -1.139 0.946 1.00 94.44 168 VAL A O 1
ATOM 1338 N N . LYS A 1 169 ? -7.562 -2.676 1.498 1.00 95.06 169 LYS A N 1
ATOM 1339 C CA . LYS A 1 169 ? -8.730 -1.795 1.408 1.00 95.06 169 LYS A CA 1
ATOM 1340 C C . LYS A 1 169 ? -9.377 -1.731 2.774 1.00 95.06 169 LYS A C 1
ATOM 1342 O O . LYS A 1 169 ? -9.586 -2.787 3.369 1.00 95.06 169 LYS A O 1
ATOM 1347 N N . LEU A 1 170 ? -9.728 -0.534 3.227 1.00 94.81 170 LEU A N 1
ATOM 1348 C CA . LEU A 1 170 ? -10.588 -0.305 4.381 1.00 94.81 170 LEU A CA 1
ATOM 1349 C C . LEU A 1 170 ? -11.807 0.493 3.927 1.00 94.81 170 LEU A C 1
ATOM 1351 O O . LEU A 1 170 ? -11.670 1.489 3.227 1.00 94.81 170 LEU A O 1
ATOM 1355 N N . ALA A 1 171 ? -13.001 0.055 4.305 1.00 93.62 171 ALA A N 1
ATOM 1356 C CA . ALA A 1 171 ? -14.237 0.782 4.046 1.00 93.62 171 ALA A CA 1
ATOM 1357 C C . ALA A 1 171 ? -15.194 0.601 5.221 1.00 93.62 171 ALA A C 1
ATOM 1359 O O . ALA A 1 171 ? -15.227 -0.465 5.838 1.00 93.62 171 ALA A O 1
ATOM 1360 N N . ARG A 1 172 ? -15.994 1.623 5.527 1.00 92.25 172 ARG A N 1
ATOM 1361 C CA . ARG A 1 172 ? -17.010 1.536 6.578 1.00 92.25 172 ARG A CA 1
ATOM 1362 C C . ARG A 1 172 ? -18.340 1.101 5.976 1.00 92.25 172 ARG A C 1
ATOM 1364 O O . ARG A 1 172 ? -18.936 1.821 5.183 1.00 92.25 172 ARG A O 1
ATOM 1371 N N . LEU A 1 173 ? -18.800 -0.087 6.355 1.00 90.62 173 LEU A N 1
ATOM 1372 C CA . LEU A 1 173 ? -20.121 -0.599 5.998 1.00 90.62 173 LEU A CA 1
ATOM 1373 C C . LEU A 1 173 ? -21.044 -0.347 7.184 1.00 90.62 173 LEU A C 1
ATOM 1375 O O . LEU A 1 173 ? -20.796 -0.874 8.265 1.00 90.62 173 LEU A O 1
ATOM 1379 N N . GLU A 1 174 ? -22.053 0.506 7.000 1.00 88.94 174 GLU A N 1
ATOM 1380 C CA . GLU A 1 174 ? -22.987 0.895 8.072 1.00 88.94 174 GLU A CA 1
ATOM 1381 C C . GLU A 1 174 ? -22.260 1.411 9.335 1.00 88.94 174 GLU A C 1
ATOM 1383 O O . GLU A 1 174 ? -22.633 1.117 10.465 1.00 88.94 174 GLU A O 1
ATOM 1388 N N . GLY A 1 175 ? -21.169 2.164 9.139 1.00 88.06 175 GLY A N 1
ATOM 13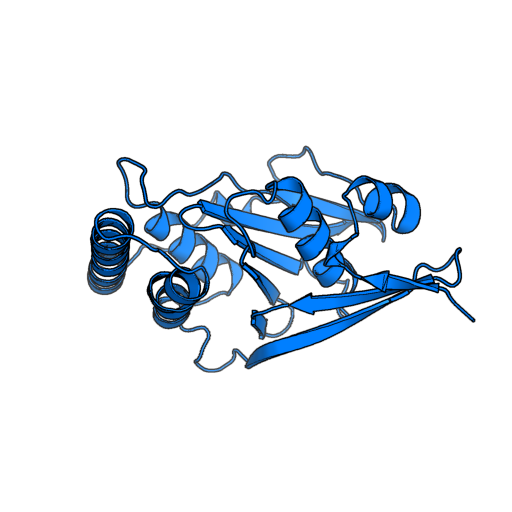89 C CA . GLY A 1 175 ? -20.331 2.709 10.217 1.00 88.06 175 GLY A CA 1
ATOM 1390 C C . GLY A 1 175 ? -19.239 1.764 10.736 1.00 88.06 175 GLY A C 1
ATOM 1391 O O . GLY A 1 175 ? -18.275 2.234 11.345 1.00 88.06 175 GLY A O 1
ATOM 1392 N N . VAL A 1 176 ? -19.313 0.464 10.431 1.00 92.56 176 VAL A N 1
ATOM 1393 C CA . VAL A 1 176 ? -18.357 -0.549 10.905 1.00 92.56 176 VAL A CA 1
ATOM 1394 C C . VAL A 1 176 ? -17.171 -0.678 9.940 1.00 92.56 176 VAL A C 1
ATOM 1396 O O . VAL A 1 176 ? -17.378 -0.986 8.758 1.00 92.56 176 VAL A O 1
ATOM 1399 N N . PRO A 1 177 ? -15.919 -0.487 10.396 1.00 95.06 177 PRO A N 1
ATOM 1400 C CA . PRO A 1 177 ? -14.748 -0.588 9.533 1.00 95.06 177 PRO A CA 1
ATOM 1401 C C . PRO A 1 177 ? -14.474 -2.041 9.128 1.00 95.06 177 PRO A C 1
ATOM 1403 O O . PRO A 1 177 ? -14.209 -2.907 9.959 1.00 95.06 177 PRO A O 1
ATOM 1406 N N . HIS A 1 178 ? -14.500 -2.297 7.823 1.00 97.12 178 HIS A N 1
ATOM 1407 C CA . HIS A 1 178 ? -14.165 -3.575 7.212 1.00 97.12 178 HIS A CA 1
ATOM 1408 C C . HIS A 1 178 ? -12.876 -3.455 6.413 1.00 97.12 178 HIS A C 1
ATOM 1410 O O . HIS A 1 178 ? -12.665 -2.444 5.743 1.00 97.12 178 HIS A O 1
ATOM 1416 N N . TYR A 1 179 ? -12.047 -4.497 6.418 1.00 96.69 179 TYR A N 1
ATOM 1417 C CA . TYR A 1 179 ? -10.848 -4.541 5.589 1.00 96.69 179 TYR A CA 1
ATOM 1418 C C . TYR A 1 179 ? -10.680 -5.849 4.817 1.00 96.69 179 TYR A C 1
ATOM 1420 O O . TYR A 1 179 ? -11.129 -6.913 5.246 1.00 96.69 179 TYR A O 1
ATOM 1428 N N . ALA A 1 180 ? -9.972 -5.775 3.693 1.00 96.44 180 ALA A N 1
ATOM 1429 C CA . ALA A 1 180 ? -9.481 -6.932 2.951 1.00 96.44 180 ALA A CA 1
ATOM 1430 C C . ALA A 1 180 ? -8.082 -6.660 2.393 1.00 96.44 180 ALA A C 1
ATOM 1432 O O . ALA A 1 180 ? -7.637 -5.513 2.331 1.00 96.44 180 ALA A O 1
ATOM 1433 N N . ARG A 1 181 ? -7.400 -7.729 1.975 1.00 95.38 181 ARG A N 1
ATOM 1434 C CA . ARG A 1 181 ? -6.085 -7.672 1.329 1.00 95.38 181 ARG A CA 1
ATOM 1435 C C . ARG A 1 181 ? -6.194 -8.162 -0.110 1.00 95.38 181 ARG A C 1
ATOM 1437 O O . ARG A 1 181 ? -7.047 -9.002 -0.391 1.00 95.38 181 ARG A O 1
ATOM 1444 N N . SER A 1 182 ? -5.329 -7.660 -0.982 1.00 95.31 182 SER A N 1
ATOM 1445 C CA . SER A 1 182 ? -5.048 -8.315 -2.260 1.00 95.31 182 SER A CA 1
ATOM 1446 C C . SER A 1 182 ? -4.229 -9.591 -2.052 1.00 95.31 182 SER A C 1
ATOM 1448 O O . SER A 1 182 ? -3.773 -9.879 -0.939 1.00 95.31 182 SER A O 1
ATOM 1450 N N . ASP A 1 183 ? -3.970 -10.299 -3.148 1.00 94.06 183 ASP A N 1
ATOM 1451 C CA . ASP A 1 183 ? -2.850 -11.234 -3.214 1.00 94.06 183 ASP A CA 1
ATOM 1452 C C . ASP A 1 183 ? -1.515 -10.527 -2.927 1.00 94.06 183 ASP A C 1
ATOM 1454 O O . ASP A 1 183 ? -1.396 -9.296 -3.004 1.00 94.06 183 ASP A O 1
ATOM 1458 N N . GLU A 1 184 ? -0.500 -11.321 -2.591 1.00 92.75 184 GLU A N 1
ATOM 1459 C CA . GLU A 1 184 ? 0.867 -10.837 -2.445 1.00 92.75 184 GLU A CA 1
ATOM 1460 C C . GLU A 1 184 ? 1.580 -10.836 -3.804 1.00 92.75 184 GLU A C 1
ATOM 1462 O O . GLU A 1 184 ? 1.694 -11.865 -4.474 1.00 92.75 184 GLU A O 1
ATOM 1467 N N . PHE A 1 185 ? 2.104 -9.678 -4.198 1.00 94.12 185 PHE A N 1
ATOM 1468 C CA . PHE A 1 185 ? 2.885 -9.512 -5.419 1.00 94.12 185 PHE A CA 1
ATOM 1469 C C . PHE A 1 185 ? 4.371 -9.453 -5.077 1.00 94.12 185 PHE A C 1
ATOM 1471 O O . PHE A 1 185 ? 4.790 -8.659 -4.236 1.00 94.12 185 PHE A O 1
ATOM 1478 N N . VAL A 1 186 ? 5.183 -10.287 -5.730 1.00 91.69 186 VAL A N 1
ATOM 1479 C CA . VAL A 1 186 ? 6.589 -10.484 -5.349 1.00 91.69 186 VAL A CA 1
ATOM 1480 C C . VAL A 1 186 ? 7.516 -10.254 -6.541 1.00 91.69 186 VAL A C 1
ATOM 1482 O O . VAL A 1 186 ? 7.363 -10.890 -7.583 1.00 91.69 186 VAL A O 1
ATOM 1485 N N . ILE A 1 187 ? 8.528 -9.394 -6.381 1.00 90.81 187 ILE A N 1
ATOM 1486 C CA . ILE A 1 187 ? 9.522 -9.073 -7.435 1.00 90.81 187 ILE A CA 1
ATOM 1487 C C . ILE A 1 187 ? 10.291 -10.321 -7.900 1.00 90.81 187 ILE A C 1
ATOM 1489 O O . ILE A 1 187 ? 10.647 -10.458 -9.071 1.00 90.81 187 ILE A O 1
ATOM 1493 N N . ARG A 1 188 ? 10.548 -11.245 -6.968 1.00 87.75 188 ARG A N 1
ATOM 1494 C CA . ARG A 1 188 ? 11.313 -12.483 -7.186 1.00 87.75 188 ARG A CA 1
ATOM 1495 C C . ARG A 1 188 ? 10.544 -13.590 -7.899 1.00 87.75 188 ARG A C 1
ATOM 1497 O O . ARG A 1 188 ? 11.162 -14.590 -8.258 1.00 87.75 188 ARG A O 1
ATOM 1504 N N . ASN A 1 189 ? 9.231 -13.448 -8.083 1.00 90.81 189 ASN A N 1
ATOM 1505 C CA . ASN A 1 189 ? 8.453 -14.441 -8.822 1.00 90.81 189 ASN A CA 1
ATOM 1506 C C . ASN A 1 189 ? 8.951 -14.550 -10.262 1.00 90.81 189 ASN A C 1
ATOM 1508 O O . ASN A 1 189 ? 9.711 -13.706 -10.720 1.00 90.81 189 ASN A O 1
ATOM 1512 N N . ARG A 1 190 ? 8.536 -15.598 -10.985 1.00 89.56 190 ARG A N 1
ATOM 1513 C CA . ARG A 1 190 ? 8.891 -15.773 -12.403 1.00 89.56 190 ARG A CA 1
ATOM 1514 C C . ARG A 1 190 ? 8.517 -14.529 -13.213 1.00 89.56 190 ARG A C 1
ATOM 1516 O O . ARG A 1 190 ? 9.377 -13.953 -13.885 1.00 89.56 190 ARG A O 1
ATOM 1523 N N . ASP A 1 191 ? 7.270 -14.101 -13.072 1.00 92.38 191 ASP A N 1
ATOM 1524 C CA . ASP A 1 191 ? 6.764 -12.865 -13.656 1.00 92.38 191 ASP A CA 1
ATOM 1525 C C . ASP A 1 191 ? 7.099 -11.673 -12.753 1.00 92.38 191 ASP A C 1
ATOM 1527 O O . ASP A 1 191 ? 7.191 -11.806 -11.530 1.00 92.38 191 ASP A O 1
ATOM 1531 N N . ASN A 1 192 ? 7.306 -10.501 -13.359 1.00 94.00 192 ASN A N 1
ATOM 1532 C CA . ASN A 1 192 ? 7.657 -9.293 -12.622 1.00 94.00 192 ASN A CA 1
ATOM 1533 C C . ASN A 1 192 ? 6.459 -8.821 -11.781 1.00 94.00 192 ASN A C 1
ATOM 1535 O O . ASN A 1 192 ? 5.533 -8.198 -12.301 1.00 94.00 192 ASN A O 1
ATOM 1539 N N . GLY A 1 193 ? 6.491 -9.086 -10.470 1.00 94.94 193 GLY A N 1
ATOM 1540 C CA . GLY A 1 193 ? 5.423 -8.705 -9.541 1.00 94.94 193 GLY A CA 1
ATOM 1541 C C . GLY A 1 193 ? 5.136 -7.201 -9.481 1.00 94.94 193 GLY A C 1
ATOM 1542 O O . GLY A 1 193 ? 4.065 -6.812 -9.031 1.00 94.94 193 GLY A O 1
ATOM 1543 N N . LEU A 1 194 ? 6.030 -6.342 -9.983 1.00 95.75 194 LEU A N 1
ATOM 1544 C CA . LEU A 1 194 ? 5.780 -4.900 -10.055 1.00 95.75 194 LEU A CA 1
ATOM 1545 C C . LEU A 1 194 ? 4.731 -4.522 -11.103 1.00 95.75 194 LEU A C 1
ATOM 1547 O O . LEU A 1 194 ? 4.137 -3.451 -11.000 1.00 95.75 194 LEU A O 1
ATOM 1551 N N . TYR A 1 195 ? 4.495 -5.378 -12.100 1.00 97.06 195 TYR A N 1
ATOM 1552 C CA . TYR A 1 195 ? 3.513 -5.110 -13.148 1.00 97.06 195 TYR A CA 1
ATOM 1553 C C . TYR A 1 195 ? 2.101 -4.991 -12.564 1.00 97.06 195 TYR A C 1
ATOM 1555 O O . TYR A 1 195 ? 1.532 -3.899 -12.648 1.00 97.06 195 TYR A O 1
ATOM 1563 N N . PRO A 1 196 ? 1.545 -6.029 -11.903 1.00 96.50 196 PRO A N 1
ATOM 1564 C CA . PRO A 1 196 ? 0.232 -5.909 -11.282 1.00 96.50 196 PRO A CA 1
ATOM 1565 C C . PRO A 1 196 ? 0.207 -4.808 -10.217 1.00 96.50 196 PRO A C 1
ATOM 1567 O O . PRO A 1 196 ? -0.783 -4.093 -10.121 1.00 96.50 196 PRO A O 1
ATOM 1570 N N . VAL A 1 197 ? 1.304 -4.583 -9.484 1.00 94.94 197 VAL A N 1
ATOM 1571 C CA . VAL A 1 197 ? 1.377 -3.497 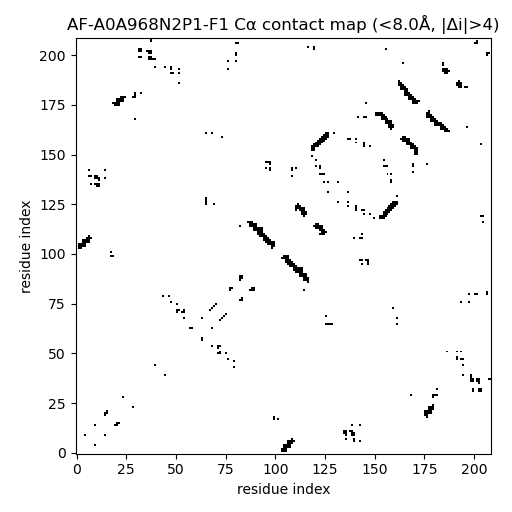-8.494 1.00 94.94 197 VAL A CA 1
ATOM 1572 C C . VAL A 1 197 ? 1.152 -2.126 -9.135 1.00 94.94 197 VAL A C 1
ATOM 1574 O O . VAL A 1 197 ? 0.325 -1.360 -8.642 1.00 94.94 197 VAL A O 1
ATOM 1577 N N . LEU A 1 198 ? 1.832 -1.811 -10.244 1.00 95.00 198 LEU A N 1
ATOM 1578 C CA . LEU A 1 198 ? 1.636 -0.539 -10.944 1.00 95.00 198 LEU A CA 1
ATOM 1579 C C . LEU A 1 198 ? 0.224 -0.432 -11.535 1.00 95.00 198 LEU A C 1
ATOM 1581 O O . LEU A 1 198 ? -0.392 0.630 -11.460 1.00 95.00 198 LEU A O 1
ATOM 1585 N N . GLN A 1 199 ? -0.309 -1.518 -12.098 1.00 95.56 199 GLN A N 1
ATOM 1586 C CA . GLN A 1 199 ? -1.660 -1.523 -12.661 1.00 95.56 199 GLN A CA 1
ATOM 1587 C C . GLN A 1 199 ? -2.726 -1.263 -11.593 1.00 95.56 199 GLN A C 1
ATOM 1589 O O . GLN A 1 199 ? -3.611 -0.433 -11.801 1.00 95.56 199 GLN A O 1
ATOM 1594 N N . ILE A 1 200 ? -2.615 -1.923 -10.438 1.00 94.44 200 ILE A N 1
ATOM 1595 C CA . ILE A 1 200 ? -3.511 -1.723 -9.296 1.00 94.44 200 ILE A CA 1
ATOM 1596 C C . ILE A 1 200 ? -3.385 -0.288 -8.793 1.00 94.44 200 ILE A C 1
ATOM 1598 O O . ILE A 1 200 ? -4.400 0.379 -8.622 1.00 94.44 200 ILE A O 1
ATOM 1602 N N . PHE A 1 201 ? -2.166 0.236 -8.643 1.00 89.88 201 PHE A N 1
ATOM 1603 C CA . PHE A 1 201 ? -1.960 1.641 -8.291 1.00 89.88 201 PHE A CA 1
ATOM 1604 C C . PHE A 1 201 ? -2.690 2.584 -9.250 1.00 89.88 201 PHE A C 1
ATOM 1606 O O . PHE A 1 201 ? -3.472 3.423 -8.808 1.00 89.88 201 PHE A O 1
ATOM 1613 N N . LYS A 1 202 ? -2.481 2.431 -10.561 1.00 89.69 202 LYS A N 1
ATOM 1614 C CA . LYS A 1 202 ? -3.135 3.258 -11.585 1.00 89.69 202 LYS A CA 1
ATOM 1615 C C . LYS A 1 202 ? -4.659 3.158 -11.509 1.00 89.69 202 LYS A C 1
ATOM 1617 O O . LYS A 1 202 ? -5.332 4.185 -11.587 1.00 89.69 202 LYS A O 1
ATOM 1622 N N . ARG A 1 203 ? -5.197 1.953 -11.291 1.00 91.12 203 ARG A N 1
ATOM 1623 C CA . ARG A 1 203 ? -6.636 1.713 -11.111 1.00 91.12 203 ARG A CA 1
ATOM 1624 C C . ARG A 1 203 ? -7.184 2.419 -9.871 1.00 91.12 203 ARG A C 1
ATOM 1626 O O . ARG A 1 203 ? -8.154 3.159 -9.993 1.00 91.12 203 ARG A O 1
ATOM 1633 N N . LEU A 1 204 ? -6.556 2.225 -8.712 1.00 88.12 204 LEU A N 1
ATOM 1634 C CA . LEU A 1 204 ? -6.993 2.806 -7.438 1.00 88.12 204 LEU A CA 1
ATOM 1635 C C . LEU A 1 204 ? -6.887 4.326 -7.432 1.00 88.12 204 LEU A C 1
ATOM 1637 O O . LEU A 1 204 ? -7.745 5.002 -6.881 1.00 88.12 204 LEU A O 1
ATOM 1641 N N . MET A 1 205 ? -5.847 4.862 -8.061 1.00 81.31 205 MET A N 1
ATOM 1642 C CA . MET A 1 205 ? -5.589 6.294 -8.088 1.00 81.31 205 MET A CA 1
ATOM 1643 C C . MET A 1 205 ? -6.282 7.008 -9.246 1.00 81.31 205 MET A C 1
ATOM 1645 O O . MET A 1 205 ? -6.202 8.230 -9.309 1.00 81.31 205 MET A O 1
ATOM 1649 N N . GLY A 1 206 ? -6.923 6.290 -10.173 1.00 78.81 206 GLY A N 1
ATOM 1650 C CA . GLY A 1 206 ? -7.499 6.870 -11.389 1.00 78.81 206 GLY A CA 1
ATOM 1651 C C . GLY A 1 206 ? -6.458 7.601 -12.243 1.00 78.81 206 GLY A C 1
ATOM 1652 O O . GLY A 1 206 ? -6.732 8.698 -12.734 1.00 78.81 206 GLY A O 1
ATOM 1653 N N . VAL A 1 207 ? -5.245 7.047 -12.348 1.00 65.62 207 VAL A N 1
ATOM 1654 C CA . VAL A 1 207 ? -4.126 7.612 -13.121 1.00 65.62 207 VAL A CA 1
ATOM 1655 C C . VAL A 1 207 ? -3.999 6.875 -14.447 1.00 65.62 207 VAL A C 1
ATOM 1657 O O . VAL A 1 207 ? -3.842 5.656 -14.469 1.00 65.62 207 VAL A O 1
ATOM 1660 N N . GLY A 1 208 ? -4.007 7.618 -15.556 1.00 56.44 208 GLY A N 1
ATOM 1661 C CA . GLY A 1 208 ? -3.803 7.056 -16.894 1.00 56.44 208 GLY A CA 1
ATOM 1662 C C . GLY A 1 208 ? -5.026 6.354 -17.491 1.00 56.44 208 GLY A C 1
ATOM 1663 O O . GLY A 1 208 ? -4.845 5.375 -18.213 1.00 56.44 208 GLY A O 1
ATOM 1664 N N . VAL A 1 209 ? -6.233 6.844 -17.177 1.00 46.56 209 VAL A N 1
ATOM 1665 C CA . VAL A 1 209 ? -7.430 6.655 -18.021 1.00 46.56 209 VAL A CA 1
ATOM 1666 C C . VAL A 1 209 ? -7.430 7.716 -19.113 1.00 46.56 209 VAL A C 1
ATOM 1668 O O . VAL A 1 209 ? -7.139 8.886 -18.770 1.00 46.56 209 VAL A O 1
#

pLDDT: mean 82.32, std 12.75, range [41.66, 97.81]

Nearest PDB structures (foldseek):
  3h4r-assembly1_A  TM=3.327E-01  e=1.096E-03  Escherichia coli K-12
  7bhi-assembly1_B  TM=4.613E-01  e=1.231E-01  Methanothermobacter thermautotrophicus str. Delta H
  6h4n-assembly1_x  TM=3.761E-01  e=1.159E-01  Escherichia coli BW25113
  7bjq-assembly2_B  TM=4.007E-01  e=1.666E-01  Methanothermobacter thermautotrophicus str. Delta H
  2qm4-assembly2_D  TM=2.876E-01  e=7.587E-02  Homo sapiens

Mean predicted aligned error: 6.79 Å

Sequence (209 aa):
MPATLAASNINLRDLIDRFGLVRSRDDRFFFEWQTDLPLLTASEQQQLDRIREGYFNLIENPPLLESVVKLAIVSPLLFIAGVYLAPFQIRAEQSIELAAEDEGQTIEGRIDILLLRDNIWVAVIESKQFAFSTDEALAQILTYMLADPQPDTPTYGLIATGANFTFVKLARLEGVPHYARSDEFVIRNRDNGLYPVLQIFKRLMGVGV

Foldseek 3Di:
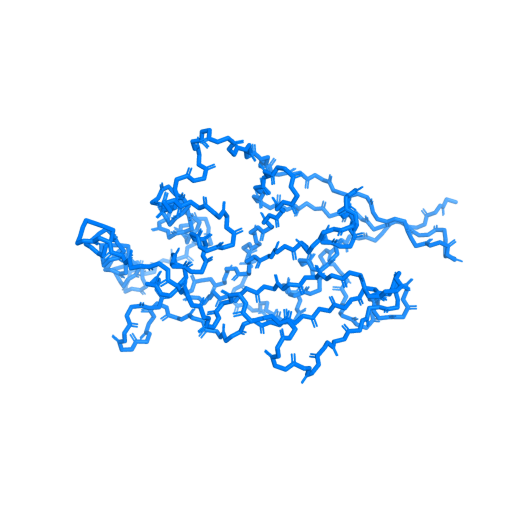DAAEAELLPDFPVNCCVQQVEAEDPPPVVPCLLVDPQDDDDPVLVVLLVVLLVVLVVDVVPDDDALVCLCVSPVVSLCVSLVQVDPPKDKDAFDWFWDDRPPRSYIYIYTAGIWIDDDQEIETEHEDRDPPDDPRSLVSSFVSVQNRPPRQQHKYKYWYDYSFKIKMKIWHQDVNRIYMYIDDIQGCPDPDRSSRSVSSSSCSRVVNDD

Secondary structure (DSSP, 8-state):
-PEEEEGGG--HHHHHHHH--EE---TTTTGGGTSSPPPPPHHHHHHHHHHHHHHHHHHHSS---HHHHIIIIIHHHHHHTTTTSTT-EEEET-EEEEE-TTT-EEEEEE-SEEEEETTEEEEEEE-SSTT--HHHHHHHHHHHHHT-S-TTS-EEEEEEETTEEEEEEEEEETTEEEEEEEEEEETTSSS-THHHHHHHHHHHHT---

Radius of gyration: 17.05 Å; Cα contacts (8 Å, |Δi|>4): 370; chains: 1; bounding box: 49×33×55 Å